Protein AF-A0A9D7D7G1-F1 (afdb_monomer_lite)

Radius of gyration: 21.07 Å; chains: 1; bounding box: 44×68×54 Å

Sequence (208 aa):
MAALKTGAQHQRRHELMQIVSLGALANALGATELQLVEAPEWQLEEVHAFSAMTAETGSDEAVRTLLTNLMRERRTPLGALLPLTARLNTAERVAMLPELMQLDGPVPEATLEIAGDSIGALPLSALAASPASSAIRANVEAAAGTDDNLRRNAVPILEQILPRVGLLLDQAGARALLAQIKSWGLSPAEPVLDMLHFNAALTLETTP

Structure (mmCIF, N/CA/C/O backbone):
data_AF-A0A9D7D7G1-F1
#
_entry.id   AF-A0A9D7D7G1-F1
#
loop_
_atom_site.group_PDB
_atom_site.id
_atom_site.type_symbol
_atom_site.label_atom_id
_atom_site.label_alt_id
_atom_site.label_comp_id
_atom_site.label_asym_id
_atom_site.label_entity_id
_atom_site.label_seq_id
_atom_site.pdbx_PDB_ins_code
_atom_site.Cartn_x
_atom_site.Cartn_y
_atom_site.Cartn_z
_atom_site.occupancy
_atom_site.B_iso_or_equiv
_atom_site.auth_seq_id
_atom_site.auth_comp_id
_atom_site.auth_asym_id
_atom_site.auth_atom_id
_atom_site.pdbx_PDB_model_num
ATOM 1 N N . MET A 1 1 ? -17.216 34.986 14.154 1.00 37.84 1 MET A N 1
ATOM 2 C CA . MET A 1 1 ? -15.754 34.768 14.165 1.00 37.84 1 MET A CA 1
ATOM 3 C C . MET A 1 1 ? -15.509 33.488 14.940 1.00 37.84 1 MET A C 1
ATOM 5 O O . MET A 1 1 ? -15.684 33.493 16.150 1.00 37.84 1 MET A O 1
ATOM 9 N N . ALA A 1 2 ? -15.271 32.373 14.246 1.00 43.66 2 ALA A N 1
ATOM 10 C CA . ALA A 1 2 ? -15.051 31.085 14.897 1.00 43.66 2 ALA A CA 1
ATOM 11 C C . ALA A 1 2 ? -13.703 31.136 15.627 1.00 43.66 2 ALA A C 1
ATOM 13 O O . ALA A 1 2 ? -12.685 31.446 15.010 1.00 43.66 2 ALA A O 1
ATOM 14 N N . ALA A 1 3 ? -13.717 30.915 16.942 1.00 46.75 3 ALA A N 1
ATOM 15 C CA . ALA A 1 3 ? -12.504 30.839 17.738 1.00 46.75 3 ALA A CA 1
ATOM 16 C C . ALA A 1 3 ? -11.620 29.720 17.173 1.00 46.75 3 ALA A C 1
ATOM 18 O O . ALA A 1 3 ? -12.079 28.587 17.022 1.00 46.75 3 ALA A O 1
ATOM 19 N N . LEU A 1 4 ? -10.378 30.059 16.824 1.00 48.44 4 LEU A N 1
ATOM 20 C CA . LEU A 1 4 ? -9.361 29.096 16.420 1.00 48.44 4 LEU A CA 1
ATOM 21 C C . LEU A 1 4 ? -9.251 28.038 17.524 1.00 48.44 4 LEU A C 1
ATOM 23 O O . LEU A 1 4 ? -8.824 28.362 18.633 1.00 48.44 4 LEU A O 1
ATOM 27 N N . LYS A 1 5 ? -9.659 26.794 17.236 1.00 53.62 5 LYS A N 1
ATOM 28 C CA . LYS A 1 5 ? -9.287 25.636 18.058 1.00 53.62 5 LYS A CA 1
ATOM 29 C C . LYS A 1 5 ? -7.765 25.665 18.167 1.00 53.62 5 LYS A C 1
ATOM 31 O O . LYS A 1 5 ? -7.066 25.637 17.158 1.00 53.62 5 LYS A O 1
ATOM 36 N N . THR A 1 6 ? -7.251 25.891 19.369 1.00 67.00 6 THR A N 1
ATOM 37 C CA . THR A 1 6 ? -5.822 26.140 19.568 1.00 67.00 6 THR A CA 1
ATOM 38 C C . THR A 1 6 ? -5.063 24.819 19.477 1.00 67.00 6 THR A C 1
ATOM 40 O O . THR A 1 6 ? -5.578 23.786 19.898 1.00 67.00 6 THR A O 1
ATOM 43 N N . GLY A 1 7 ? -3.819 24.824 18.984 1.00 67.62 7 GLY A N 1
ATOM 44 C CA . GLY A 1 7 ? -2.975 23.615 18.939 1.00 67.62 7 GLY A CA 1
ATOM 45 C C . GLY A 1 7 ? -2.862 22.891 20.293 1.00 67.62 7 GLY A C 1
ATOM 46 O O . GLY A 1 7 ? -2.740 21.673 20.340 1.00 67.62 7 GLY A O 1
ATOM 47 N N . ALA A 1 8 ? -3.027 23.617 21.405 1.00 72.62 8 ALA A N 1
ATOM 48 C CA . ALA A 1 8 ? -3.118 23.045 22.749 1.00 72.62 8 ALA A CA 1
ATOM 49 C C . ALA A 1 8 ? -4.333 22.112 22.948 1.00 72.62 8 ALA A C 1
ATOM 51 O O . ALA A 1 8 ? -4.231 21.115 23.658 1.00 72.62 8 ALA A O 1
ATOM 52 N N . GLN A 1 9 ? -5.479 22.402 22.323 1.00 72.88 9 GLN A N 1
ATOM 53 C CA . GLN A 1 9 ? -6.659 21.531 22.364 1.00 72.88 9 GLN A CA 1
ATOM 54 C C . GLN A 1 9 ? -6.446 20.255 21.539 1.00 72.88 9 GLN A C 1
ATOM 56 O O . GLN A 1 9 ? -6.846 19.181 21.986 1.00 72.88 9 GLN A O 1
ATOM 61 N N . HIS A 1 10 ? -5.781 20.355 20.383 1.00 69.00 10 HIS A N 1
ATOM 62 C CA . HIS A 1 10 ? -5.421 19.196 19.555 1.00 69.00 10 HIS A CA 1
ATOM 63 C C . HIS A 1 10 ? -4.431 18.278 20.278 1.00 69.00 10 HIS A C 1
ATOM 65 O O . HIS A 1 10 ? -4.693 17.084 20.417 1.00 69.00 10 HIS A O 1
ATOM 71 N N . GLN A 1 11 ? -3.370 18.850 20.855 1.00 72.25 11 GLN A N 1
ATOM 72 C CA . GLN A 1 11 ? -2.398 18.112 21.663 1.00 72.25 11 GLN A CA 1
ATOM 73 C C . GLN A 1 11 ? -3.064 17.415 22.854 1.00 72.25 11 GLN A C 1
ATOM 75 O O . GLN A 1 11 ? -2.839 16.230 23.097 1.00 72.25 11 GLN A O 1
ATOM 80 N N . ARG A 1 12 ? -3.957 18.115 23.565 1.00 76.62 12 ARG A N 1
ATOM 81 C CA . ARG A 1 12 ? -4.667 17.522 24.699 1.00 76.62 12 ARG A CA 1
ATOM 82 C C . ARG A 1 12 ? -5.598 16.383 24.281 1.00 76.62 12 ARG A C 1
ATOM 84 O O . ARG A 1 12 ? -5.704 15.400 25.006 1.00 76.62 12 ARG A O 1
ATOM 91 N N . ARG A 1 13 ? -6.276 16.493 23.134 1.00 72.38 13 ARG A N 1
ATOM 92 C CA . ARG A 1 13 ? -7.097 15.398 22.589 1.00 72.38 13 ARG A CA 1
ATOM 93 C C . ARG A 1 13 ? -6.246 14.183 22.231 1.00 72.38 13 ARG A C 1
ATOM 95 O O . ARG A 1 13 ? -6.645 13.074 22.567 1.00 72.38 13 ARG A O 1
ATOM 102 N N . HIS A 1 14 ? -5.088 14.401 21.614 1.00 72.12 14 HIS A N 1
ATOM 103 C CA . HIS A 1 14 ? -4.141 13.339 21.287 1.00 72.12 14 HIS A CA 1
ATOM 104 C C . HIS A 1 14 ? -3.674 12.593 22.547 1.00 72.12 14 HIS A C 1
ATOM 106 O O . HIS A 1 14 ? -3.775 11.373 22.609 1.00 72.12 14 HIS A O 1
ATOM 112 N N . GLU A 1 15 ? -3.260 13.319 23.591 1.00 78.62 15 GLU A N 1
ATOM 113 C CA . GLU A 1 15 ? -2.877 12.733 24.886 1.00 78.62 15 GLU A CA 1
ATOM 114 C C . GLU A 1 15 ? -4.012 11.934 25.534 1.00 78.62 15 GLU A C 1
ATOM 116 O O . GLU A 1 15 ? -3.787 10.860 26.081 1.00 78.62 15 GLU A O 1
ATOM 121 N N . LEU A 1 16 ? -5.247 12.442 25.481 1.00 78.88 16 LEU A N 1
ATOM 122 C CA . LEU A 1 16 ? -6.396 11.742 26.058 1.00 78.88 16 LEU A CA 1
ATOM 123 C C . LEU A 1 16 ? -6.703 10.434 25.315 1.00 78.88 16 LEU A C 1
ATOM 125 O O . LEU A 1 16 ? -7.029 9.444 25.965 1.00 78.88 16 LEU A O 1
ATOM 129 N N . MET A 1 17 ? -6.554 10.403 23.988 1.00 79.50 17 MET A N 1
ATOM 130 C CA . MET A 1 17 ? -6.734 9.184 23.186 1.00 79.50 17 MET A CA 1
ATOM 131 C C . MET A 1 17 ? -5.679 8.107 23.476 1.00 79.50 17 MET A C 1
ATOM 133 O O . MET A 1 17 ? -5.938 6.938 23.230 1.00 79.50 17 MET A O 1
ATOM 137 N N . GLN A 1 18 ? -4.520 8.470 24.035 1.00 78.31 18 GLN A N 1
ATOM 138 C CA . GLN A 1 18 ? -3.505 7.499 24.469 1.00 78.31 18 GLN A CA 1
ATOM 139 C C . GLN A 1 18 ? -3.819 6.855 25.830 1.00 78.31 18 GLN A C 1
ATOM 141 O O . GLN A 1 18 ? -3.163 5.897 26.223 1.00 78.31 18 GLN A O 1
ATOM 146 N N . ILE A 1 19 ? -4.778 7.399 26.587 1.00 84.62 19 ILE A N 1
ATOM 147 C CA . ILE A 1 19 ? -5.064 6.979 27.972 1.00 84.62 19 ILE A CA 1
ATOM 148 C C . ILE A 1 19 ? -6.464 6.356 28.089 1.00 84.62 19 ILE A C 1
ATOM 150 O O . ILE A 1 19 ? -6.725 5.563 28.994 1.00 84.62 19 ILE A O 1
ATOM 154 N N . VAL A 1 20 ? -7.386 6.722 27.197 1.00 87.38 20 VAL A N 1
ATOM 155 C CA . VAL A 1 20 ? -8.782 6.270 27.212 1.00 87.38 20 VAL A CA 1
ATOM 156 C C . VAL A 1 20 ? -8.969 5.121 26.221 1.00 87.38 20 VAL A C 1
ATOM 158 O O . VAL A 1 20 ? -8.510 5.204 25.090 1.00 87.38 20 VAL A O 1
ATOM 161 N N . SER A 1 21 ? -9.678 4.060 26.621 1.00 91.25 21 SER A N 1
ATOM 162 C CA . SER A 1 21 ? -10.077 2.994 25.693 1.00 91.25 21 SER A CA 1
ATOM 163 C C . SER A 1 21 ? -11.271 3.403 24.830 1.00 91.25 21 SER A C 1
ATOM 165 O O . SER A 1 21 ? -12.118 4.188 25.264 1.00 91.25 21 SER A O 1
ATOM 167 N N . LEU A 1 22 ? -11.403 2.810 23.640 1.00 91.00 22 LEU A N 1
ATOM 168 C CA . LEU A 1 22 ? -12.541 3.049 22.749 1.00 91.00 22 LEU A CA 1
ATOM 169 C C . LEU A 1 22 ? -13.878 2.778 23.458 1.00 91.00 22 LEU A C 1
ATOM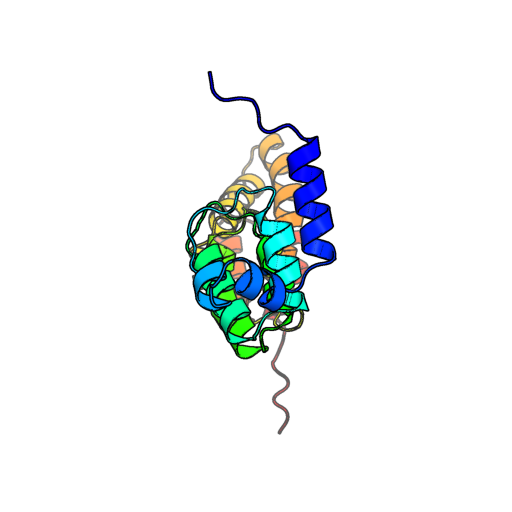 171 O O . LEU A 1 22 ? -14.786 3.605 23.387 1.00 91.00 22 LEU A O 1
ATOM 175 N N . GLY A 1 23 ? -13.979 1.682 24.214 1.00 90.88 23 GLY A N 1
ATOM 176 C CA . GLY A 1 23 ? -15.174 1.360 24.996 1.00 90.88 23 GLY A CA 1
ATOM 177 C C . GLY A 1 23 ? -15.477 2.366 26.115 1.00 90.88 23 GLY A C 1
ATOM 178 O O . GLY A 1 23 ? -16.639 2.720 26.327 1.00 90.88 23 GLY A O 1
ATOM 179 N N . ALA A 1 24 ? -14.458 2.883 26.815 1.00 91.19 24 ALA A N 1
ATOM 180 C CA . ALA A 1 24 ? -14.658 3.921 27.830 1.00 91.19 24 ALA A CA 1
ATOM 181 C C . ALA A 1 24 ? -15.107 5.247 27.199 1.00 91.19 24 ALA A C 1
ATOM 183 O O . ALA A 1 24 ? -15.995 5.911 27.738 1.00 91.19 24 ALA A O 1
ATOM 184 N N . LEU A 1 25 ? -14.541 5.601 26.041 1.00 88.69 25 LEU A N 1
ATOM 185 C CA . LEU A 1 25 ? -14.963 6.760 25.259 1.00 88.69 25 LEU A CA 1
ATOM 186 C C . LEU A 1 25 ? -16.416 6.615 24.785 1.00 88.69 25 LEU A C 1
ATOM 188 O O . LEU A 1 25 ? -17.204 7.543 24.953 1.00 88.69 25 LEU A O 1
ATOM 192 N N . ALA A 1 26 ? -16.787 5.449 24.251 1.00 90.81 26 ALA A N 1
ATOM 193 C CA . ALA A 1 26 ? -18.146 5.146 23.805 1.00 90.81 26 ALA A CA 1
ATOM 194 C C . ALA A 1 26 ? -19.152 5.289 24.951 1.00 90.81 26 ALA A C 1
ATOM 196 O O . ALA A 1 26 ? -20.128 6.029 24.832 1.00 90.81 26 ALA A O 1
ATOM 197 N N . ASN A 1 27 ? -18.855 4.683 26.102 1.00 91.69 27 ASN A N 1
ATOM 198 C CA . ASN A 1 27 ? -19.700 4.772 27.289 1.00 91.69 27 ASN A CA 1
ATOM 199 C C . ASN A 1 27 ? -19.854 6.220 27.787 1.00 91.69 27 ASN A C 1
ATOM 201 O O . ASN A 1 27 ? -20.964 6.665 28.071 1.00 91.69 27 ASN A O 1
ATOM 205 N N . ALA A 1 28 ? -18.761 6.989 27.835 1.00 88.38 28 ALA A N 1
ATOM 206 C CA . ALA A 1 28 ? -18.802 8.397 28.236 1.00 88.38 28 ALA A CA 1
ATOM 207 C C . ALA A 1 28 ? -19.672 9.263 27.306 1.00 88.38 28 ALA A C 1
ATOM 209 O O . ALA A 1 28 ? -20.247 10.256 27.750 1.00 88.38 28 ALA A O 1
ATOM 210 N N . LEU A 1 29 ? -19.785 8.880 26.032 1.00 87.44 29 LEU A N 1
ATOM 211 C CA . LEU A 1 29 ? -20.616 9.543 25.027 1.00 87.44 29 LEU A CA 1
ATOM 212 C C . LEU A 1 29 ? -22.033 8.954 24.920 1.00 87.44 29 LEU A C 1
ATOM 214 O O . LEU A 1 29 ? -22.828 9.437 24.117 1.00 87.44 29 LEU A O 1
ATOM 218 N N . GLY A 1 30 ? -22.369 7.933 25.718 1.00 91.12 30 GLY A N 1
ATOM 219 C CA . GLY A 1 30 ? -23.652 7.231 25.631 1.00 91.12 30 GLY A CA 1
ATOM 220 C C . GLY A 1 30 ? -23.852 6.492 24.302 1.00 91.12 30 GLY A C 1
ATOM 221 O O . GLY A 1 30 ? -24.984 6.362 23.841 1.00 91.12 30 GLY A O 1
ATOM 222 N N . ALA A 1 31 ? -22.759 6.045 23.678 1.00 92.38 31 ALA A N 1
ATOM 223 C CA . ALA A 1 31 ? -22.721 5.388 22.377 1.00 92.38 31 ALA A CA 1
ATOM 224 C C . ALA A 1 31 ? -22.081 3.990 22.466 1.00 92.38 31 ALA A C 1
ATOM 226 O O . ALA A 1 31 ? -21.499 3.601 23.479 1.00 92.38 31 ALA A O 1
ATOM 227 N N . THR A 1 32 ? -22.182 3.230 21.380 1.00 93.38 32 THR A N 1
ATOM 228 C CA . THR A 1 32 ? -21.428 1.987 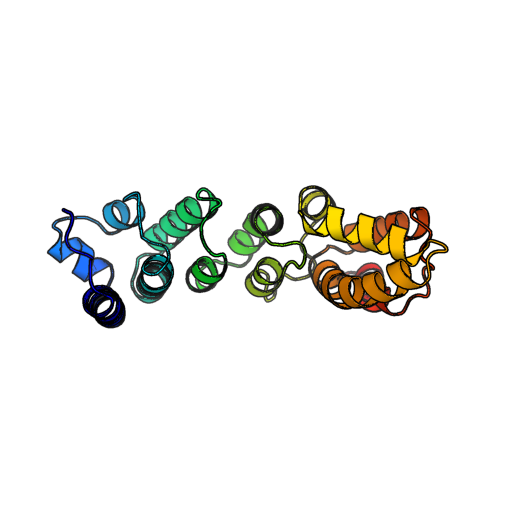21.157 1.00 93.38 32 THR A CA 1
ATOM 229 C C . THR A 1 32 ? -20.115 2.269 20.425 1.00 93.38 32 THR A C 1
ATOM 231 O O . THR A 1 32 ? -19.969 3.308 19.782 1.00 93.38 32 THR A O 1
ATOM 234 N N . GLU A 1 33 ? -19.161 1.333 20.480 1.00 92.19 33 GLU A N 1
ATOM 235 C CA . GLU A 1 33 ? -17.912 1.444 19.710 1.00 92.19 33 GLU A CA 1
ATOM 236 C C . GLU A 1 33 ? -18.183 1.601 18.209 1.00 92.19 33 GLU A C 1
ATOM 238 O O . GLU A 1 33 ? -17.578 2.457 17.569 1.00 92.19 33 GLU A O 1
ATOM 243 N N . LEU A 1 34 ? -19.139 0.831 17.670 1.00 93.25 34 LEU A N 1
ATOM 244 C CA . LEU A 1 34 ? -19.541 0.896 16.263 1.00 93.25 34 LEU A CA 1
ATOM 245 C C . LEU A 1 34 ? -20.056 2.281 15.882 1.00 93.25 34 LEU A C 1
ATOM 247 O O . LEU A 1 34 ? -19.574 2.868 14.922 1.00 93.25 34 LEU A O 1
ATOM 251 N N . GLN A 1 35 ? -20.941 2.857 16.696 1.00 91.19 35 GLN A N 1
ATOM 252 C CA . GLN A 1 35 ? -21.439 4.213 16.457 1.00 91.19 35 GLN A CA 1
ATOM 253 C C . GLN A 1 35 ? -20.323 5.266 16.459 1.00 91.19 35 GLN A C 1
ATOM 255 O O . GLN A 1 35 ? -20.447 6.269 15.762 1.00 91.19 35 GLN A O 1
ATOM 260 N N . LEU A 1 36 ? -19.240 5.060 17.219 1.00 88.69 36 LEU A N 1
ATOM 261 C CA . LEU A 1 36 ? -18.089 5.964 17.191 1.00 88.69 36 LEU A CA 1
ATOM 262 C C . LEU A 1 36 ? -17.244 5.809 15.925 1.00 88.69 36 LEU A C 1
ATOM 264 O O . LEU A 1 36 ? -16.830 6.814 15.356 1.00 88.69 36 LEU A O 1
ATOM 268 N N . VAL A 1 37 ? -16.969 4.582 15.478 1.00 90.69 37 VAL A N 1
ATOM 269 C CA . VAL A 1 37 ? -16.145 4.349 14.274 1.00 90.69 37 VAL A CA 1
ATOM 270 C C . VAL A 1 37 ? -16.910 4.572 12.963 1.00 90.69 37 VAL A C 1
ATOM 272 O O . VAL A 1 37 ? -16.297 4.772 11.916 1.00 90.69 37 VAL A O 1
ATOM 275 N N . GLU A 1 38 ? -18.242 4.552 13.010 1.00 89.38 38 GLU A N 1
ATOM 276 C CA . GLU A 1 38 ? -19.131 4.940 11.909 1.00 89.38 38 GLU A CA 1
ATOM 277 C C . GLU A 1 38 ? -19.376 6.451 11.843 1.00 89.38 38 GLU A C 1
ATOM 279 O O . GLU A 1 38 ? -19.904 6.940 10.842 1.00 89.38 38 GLU A O 1
ATOM 284 N N . ALA A 1 39 ? -19.011 7.199 12.889 1.00 81.94 39 ALA A N 1
ATOM 285 C CA . ALA A 1 39 ? -19.211 8.637 12.914 1.00 81.94 39 ALA A CA 1
ATOM 286 C C . ALA A 1 39 ? -18.337 9.306 11.834 1.00 81.94 39 ALA A C 1
ATOM 288 O O . ALA A 1 39 ? -17.112 9.148 11.850 1.00 81.94 39 ALA A O 1
ATOM 289 N N . PRO A 1 40 ? -18.940 10.060 10.899 1.00 58.06 40 PRO A N 1
ATOM 290 C CA . PRO A 1 40 ? -18.189 10.730 9.854 1.00 58.06 40 PRO A CA 1
ATOM 291 C C . PRO A 1 40 ? -17.502 11.973 10.432 1.00 5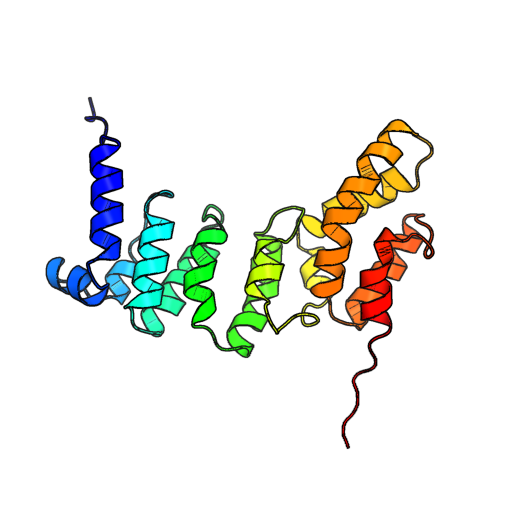8.06 40 PRO A C 1
ATOM 293 O O . PRO A 1 40 ? -18.100 12.704 11.220 1.00 58.06 40 PRO A O 1
ATOM 296 N N . GLU A 1 41 ? -16.279 12.237 9.967 1.00 65.12 41 GLU A N 1
ATOM 297 C CA . GLU A 1 41 ? -15.473 13.450 10.210 1.00 65.12 41 GLU A CA 1
ATOM 298 C C . GLU A 1 41 ? -14.512 13.427 11.415 1.00 65.12 41 GLU A C 1
ATOM 300 O O . GLU A 1 41 ? -14.542 14.288 12.301 1.00 65.12 41 GLU A O 1
ATOM 305 N N . TRP A 1 42 ? -13.541 12.512 11.378 1.00 67.38 42 TRP A N 1
ATOM 306 C CA . TRP A 1 42 ? -12.289 12.689 12.120 1.00 67.38 42 TRP A CA 1
ATOM 307 C C . TRP A 1 42 ? -11.371 13.655 11.368 1.00 67.38 42 TRP A C 1
ATOM 309 O O . TRP A 1 42 ? -11.146 13.521 10.165 1.00 67.38 42 TRP A O 1
ATOM 319 N N . GLN A 1 43 ? -10.813 14.647 12.063 1.00 69.75 43 GLN A N 1
ATOM 320 C CA . GLN A 1 43 ? -9.781 15.491 11.457 1.00 69.75 43 GLN A CA 1
ATOM 321 C C . GLN A 1 43 ? -8.506 14.667 11.222 1.00 69.75 43 GLN A C 1
ATOM 323 O O . GLN A 1 43 ? -8.225 13.733 11.970 1.00 69.75 43 GLN A O 1
ATOM 328 N N . LEU A 1 44 ? -7.700 15.029 10.217 1.00 64.12 44 LEU A N 1
ATOM 329 C CA . LEU A 1 44 ? -6.474 14.294 9.857 1.00 64.12 44 LEU A CA 1
ATOM 330 C C . LEU A 1 44 ? -5.506 14.100 11.038 1.00 64.12 44 LEU A C 1
ATOM 332 O O . LEU A 1 44 ? -4.887 13.052 11.167 1.00 64.12 44 LEU A O 1
ATOM 336 N N . GLU A 1 45 ? -5.384 15.086 11.924 1.00 68.38 45 GLU A N 1
ATOM 337 C CA . GLU A 1 45 ? -4.521 14.986 13.114 1.00 68.38 45 GLU A CA 1
ATOM 338 C C . GLU A 1 45 ? -5.077 14.015 14.170 1.00 68.38 45 GLU A C 1
ATOM 340 O O . GLU A 1 45 ? -4.348 13.474 14.999 1.00 68.38 45 GLU A O 1
ATOM 345 N N . GLU A 1 46 ? -6.384 13.776 14.132 1.00 80.06 46 GLU A N 1
ATOM 346 C CA . GLU A 1 46 ? -7.121 12.971 15.102 1.00 80.06 46 GLU A CA 1
ATOM 347 C C . GLU A 1 46 ? -7.279 11.530 14.615 1.00 80.06 46 GLU A C 1
ATOM 349 O O . GLU A 1 46 ? -7.351 10.622 15.439 1.00 80.06 46 GLU A O 1
ATOM 354 N N . VAL A 1 47 ? -7.257 11.303 13.296 1.00 87.06 47 VAL A N 1
ATOM 355 C CA . VAL A 1 47 ? -7.435 9.973 12.701 1.00 87.06 47 VAL A CA 1
ATOM 356 C C . VAL A 1 47 ? -6.314 9.013 13.094 1.00 87.06 47 VAL A C 1
ATOM 358 O O . VAL A 1 47 ? -6.590 7.865 13.409 1.00 87.06 47 VAL A O 1
ATOM 361 N N . HIS A 1 48 ? -5.061 9.475 13.184 1.00 87.31 48 HIS A N 1
ATOM 362 C CA . HIS A 1 48 ? -3.944 8.621 13.607 1.00 87.31 48 HIS A CA 1
ATOM 363 C C . HIS A 1 48 ? -4.095 8.146 15.056 1.00 87.31 48 HIS A C 1
ATOM 365 O O . HIS A 1 48 ? -3.950 6.958 15.340 1.00 87.31 48 HIS A O 1
ATOM 371 N N . ALA A 1 49 ? -4.402 9.070 15.969 1.00 86.75 49 ALA A N 1
ATOM 372 C CA . ALA A 1 49 ? -4.597 8.751 17.380 1.00 86.75 49 ALA A CA 1
ATOM 373 C C . ALA A 1 49 ? -5.831 7.867 17.588 1.00 86.75 49 ALA A C 1
ATOM 375 O O . ALA A 1 49 ? -5.787 6.907 18.353 1.00 86.75 49 ALA A O 1
ATOM 376 N N . PHE A 1 50 ? -6.911 8.155 16.860 1.00 90.19 50 PHE A N 1
ATOM 377 C CA . PHE A 1 50 ? -8.137 7.373 16.915 1.00 90.19 50 PHE A CA 1
ATOM 378 C C . PHE A 1 50 ? -7.948 5.958 16.350 1.00 90.19 50 PHE A C 1
ATOM 380 O O . PHE A 1 50 ? -8.400 4.994 16.969 1.00 90.19 50 PHE A O 1
ATOM 387 N N . SER A 1 51 ? -7.221 5.806 15.238 1.00 92.31 51 SER A N 1
ATOM 388 C CA . SER A 1 51 ? -6.831 4.500 14.698 1.00 92.31 51 SER A CA 1
ATOM 389 C C . SER A 1 51 ? -5.971 3.708 15.677 1.00 92.31 51 SER A C 1
ATOM 391 O O . SER A 1 51 ? -6.226 2.524 15.873 1.00 92.31 51 SER A O 1
ATOM 393 N N . ALA A 1 52 ? -4.985 4.343 16.319 1.00 91.56 52 ALA A N 1
ATOM 394 C CA . ALA A 1 52 ? -4.136 3.686 17.311 1.00 91.56 52 ALA A CA 1
ATOM 395 C C . ALA A 1 52 ? -4.947 3.205 18.527 1.00 91.56 52 ALA A C 1
ATOM 397 O O . ALA A 1 52 ? -4.882 2.032 18.883 1.00 91.56 52 ALA A O 1
ATOM 398 N N . MET A 1 53 ? -5.790 4.071 19.097 1.00 92.81 53 MET A N 1
ATOM 399 C CA . MET A 1 53 ? -6.681 3.727 20.212 1.00 92.81 53 MET A CA 1
ATOM 400 C C . MET A 1 53 ? -7.652 2.594 19.843 1.00 92.81 53 MET A C 1
ATOM 402 O O . MET A 1 53 ? -7.866 1.671 20.634 1.00 92.81 53 MET A O 1
ATOM 406 N N . THR A 1 54 ? -8.234 2.647 18.640 1.00 94.06 54 THR A N 1
ATOM 407 C CA . THR A 1 54 ? -9.152 1.614 18.132 1.00 94.06 54 THR A CA 1
ATOM 408 C C . THR A 1 54 ? -8.431 0.285 17.940 1.00 94.06 54 THR A C 1
ATOM 410 O O . THR A 1 54 ? -8.949 -0.749 18.354 1.00 94.06 54 THR A O 1
ATOM 413 N N . ALA A 1 55 ? -7.223 0.304 17.372 1.00 94.94 55 ALA A N 1
ATOM 414 C CA . ALA A 1 55 ? -6.395 -0.886 17.233 1.00 94.94 55 ALA A CA 1
ATOM 415 C C . ALA A 1 55 ? -6.073 -1.508 18.597 1.00 94.94 55 ALA A C 1
ATOM 417 O O . ALA A 1 55 ? -6.239 -2.711 18.773 1.00 94.94 55 ALA A O 1
ATOM 418 N N . GLU A 1 56 ? -5.661 -0.701 19.572 1.00 94.31 56 GLU A N 1
ATOM 419 C CA . GLU A 1 56 ? -5.206 -1.193 20.873 1.00 94.31 56 GLU A CA 1
ATOM 420 C C . GLU A 1 56 ? -6.351 -1.703 21.757 1.00 94.31 56 GLU A C 1
ATOM 422 O O . GLU A 1 56 ? -6.208 -2.720 22.434 1.00 94.31 56 GLU A O 1
ATOM 427 N N . THR A 1 57 ? -7.495 -1.016 21.752 1.00 94.31 57 THR A N 1
ATOM 428 C CA . THR A 1 57 ? -8.533 -1.226 22.777 1.00 94.31 57 THR A CA 1
ATOM 429 C C . THR A 1 57 ? -9.911 -1.586 22.239 1.00 94.31 57 THR A C 1
ATOM 431 O O . THR A 1 57 ? -10.760 -2.021 23.015 1.00 94.31 57 THR A O 1
ATOM 434 N N . GLY A 1 58 ? -10.153 -1.402 20.940 1.00 93.44 58 GLY A N 1
ATOM 435 C CA . GLY A 1 58 ? -11.444 -1.684 20.326 1.00 93.44 58 GLY A CA 1
ATOM 436 C C . GLY A 1 58 ? -11.685 -3.174 20.093 1.00 93.44 58 GLY A C 1
ATOM 437 O O . GLY A 1 58 ? -10.760 -3.995 20.041 1.00 93.44 58 GLY A O 1
ATOM 438 N N . SER A 1 59 ? -12.954 -3.522 19.906 1.00 95.31 59 SER A N 1
ATOM 439 C CA . SER A 1 59 ? -13.356 -4.826 19.377 1.00 95.31 59 SER A CA 1
ATOM 440 C C . SER A 1 59 ? -12.845 -5.055 17.945 1.00 95.31 59 SER A C 1
ATOM 442 O O . SER A 1 59 ? -12.633 -4.112 17.181 1.00 95.31 59 SER A O 1
ATOM 444 N N . ASP A 1 60 ? -12.686 -6.322 17.540 1.00 95.50 60 ASP A N 1
ATOM 445 C CA . ASP A 1 60 ? -12.259 -6.644 16.167 1.00 95.50 60 ASP A CA 1
ATOM 446 C C . ASP A 1 60 ? -13.256 -6.131 15.109 1.00 95.50 60 ASP A C 1
ATOM 448 O O . ASP A 1 60 ? -12.880 -5.824 13.977 1.00 95.50 60 ASP A O 1
ATOM 452 N N . GLU A 1 61 ? -14.541 -6.048 15.461 1.00 95.25 61 GLU A N 1
ATOM 453 C CA . GLU A 1 61 ? -15.584 -5.496 14.594 1.00 95.25 61 GLU A CA 1
ATOM 454 C C . GLU A 1 61 ? -15.402 -3.984 14.396 1.00 95.25 61 GLU A C 1
ATOM 456 O O . GLU A 1 61 ? -15.452 -3.503 13.261 1.00 95.25 61 GLU A O 1
ATOM 461 N N . ALA A 1 62 ? -15.099 -3.243 15.468 1.00 94.94 62 ALA A N 1
ATOM 462 C CA . ALA A 1 62 ? -14.797 -1.817 15.391 1.00 94.94 62 ALA A CA 1
ATOM 463 C C . ALA A 1 62 ? -13.537 -1.543 14.555 1.00 94.94 62 ALA A C 1
ATOM 465 O O . ALA A 1 62 ? -13.542 -0.633 13.726 1.00 94.94 62 ALA A O 1
ATOM 466 N N . VAL A 1 63 ? -12.490 -2.367 14.698 1.00 95.50 63 VAL A N 1
ATOM 467 C CA . VAL A 1 63 ? -11.258 -2.265 13.894 1.00 95.50 63 VAL A CA 1
ATOM 468 C C . VAL A 1 63 ? -11.551 -2.430 12.402 1.00 95.50 63 VAL A C 1
ATOM 470 O O . VAL A 1 63 ? -11.158 -1.579 11.602 1.00 95.50 63 VAL A O 1
ATOM 473 N N . ARG A 1 64 ? -12.271 -3.491 12.012 1.00 95.12 64 ARG A N 1
ATOM 474 C CA . ARG A 1 64 ? -12.625 -3.738 10.601 1.00 95.12 64 ARG A CA 1
ATOM 475 C C . ARG A 1 64 ? -13.530 -2.650 10.032 1.00 95.12 64 ARG A C 1
ATOM 477 O O . ARG A 1 64 ? -13.356 -2.250 8.879 1.00 95.12 64 ARG A O 1
ATOM 484 N N . THR A 1 65 ? -14.476 -2.168 10.834 1.00 93.88 65 THR A N 1
ATOM 485 C CA . THR A 1 65 ? -15.412 -1.109 10.433 1.00 93.88 65 THR A CA 1
ATOM 486 C C . THR A 1 65 ? -14.675 0.205 10.206 1.00 93.88 65 THR A C 1
ATOM 488 O O . THR A 1 65 ? -14.809 0.794 9.133 1.00 93.88 65 THR A O 1
ATOM 491 N N . LEU A 1 66 ? -13.823 0.617 11.153 1.00 93.44 66 LEU A N 1
ATOM 492 C CA . LEU A 1 66 ? -13.006 1.818 11.006 1.00 93.44 66 LEU A CA 1
ATOM 493 C C . LEU A 1 66 ? -12.103 1.716 9.777 1.00 93.44 66 LEU A C 1
ATOM 495 O O . LEU A 1 66 ? -12.096 2.618 8.947 1.00 93.44 66 LEU A O 1
ATOM 499 N N . LEU A 1 67 ? -11.395 0.597 9.617 1.00 93.75 67 LEU A N 1
ATOM 500 C CA . LEU A 1 67 ? -10.511 0.376 8.476 1.00 93.75 67 LEU A CA 1
ATOM 501 C C . LEU A 1 67 ? -11.251 0.503 7.138 1.00 93.75 67 LEU A C 1
ATOM 503 O O . LEU A 1 67 ? -10.781 1.185 6.229 1.00 93.75 67 LEU A O 1
ATOM 507 N N . THR A 1 68 ? -12.426 -0.118 7.032 1.00 92.19 68 THR A N 1
ATOM 508 C CA . THR A 1 68 ? -13.264 -0.056 5.829 1.00 92.19 68 THR A CA 1
ATOM 509 C C . THR A 1 68 ? -13.712 1.376 5.531 1.00 92.19 68 THR A C 1
ATOM 511 O O . THR A 1 68 ? -13.689 1.805 4.377 1.00 92.19 68 THR A O 1
ATOM 514 N N . ASN A 1 69 ? -14.101 2.137 6.556 1.00 90.31 69 ASN A N 1
ATOM 515 C CA . ASN A 1 69 ? -14.505 3.534 6.400 1.00 90.31 69 ASN A CA 1
ATOM 516 C C . ASN A 1 69 ? -13.327 4.406 5.947 1.00 90.31 69 ASN A C 1
ATOM 518 O O . ASN A 1 69 ? -13.449 5.147 4.971 1.00 90.31 69 ASN A O 1
ATOM 522 N N . LEU A 1 70 ? -12.163 4.240 6.576 1.00 90.38 70 LEU A N 1
ATOM 523 C CA . LEU A 1 70 ? -10.951 4.982 6.239 1.00 90.38 70 LEU A CA 1
ATOM 524 C C . LEU A 1 70 ? -10.447 4.692 4.817 1.00 90.38 70 LEU A C 1
ATOM 526 O O . LEU A 1 70 ? -10.006 5.613 4.134 1.00 90.38 70 LEU A O 1
ATOM 530 N N . MET A 1 71 ? -10.558 3.447 4.345 1.00 89.44 71 MET A N 1
ATOM 531 C CA . MET A 1 71 ? -10.226 3.056 2.966 1.00 89.44 71 MET A CA 1
ATOM 532 C C . MET A 1 71 ? -11.149 3.718 1.928 1.00 89.44 71 MET A C 1
ATOM 534 O O . MET A 1 71 ? -10.698 4.137 0.861 1.00 89.44 71 MET A O 1
ATOM 538 N N . ARG A 1 72 ? -12.446 3.859 2.240 1.00 88.12 72 ARG A N 1
ATOM 539 C CA . ARG A 1 72 ? -13.411 4.560 1.370 1.00 88.12 72 ARG A CA 1
ATOM 540 C C . ARG A 1 72 ? -13.120 6.057 1.299 1.00 88.12 72 ARG A C 1
ATOM 542 O O . ARG A 1 72 ? -13.297 6.684 0.250 1.00 88.12 72 ARG A O 1
ATOM 549 N N . GLU A 1 73 ? -12.663 6.633 2.404 1.00 84.06 73 GLU A N 1
ATOM 550 C CA . GLU A 1 73 ? -12.220 8.017 2.475 1.00 84.06 73 GLU A CA 1
ATOM 551 C C . GLU A 1 73 ? -10.840 8.169 1.822 1.00 84.06 73 GLU A C 1
ATOM 553 O O . GLU A 1 73 ? -9.808 8.174 2.482 1.00 84.06 73 GLU A O 1
ATOM 558 N N . ARG A 1 74 ? -10.809 8.381 0.500 1.00 72.62 74 ARG A N 1
ATOM 559 C CA . ARG A 1 74 ? -9.576 8.549 -0.310 1.00 72.62 74 ARG A CA 1
ATOM 560 C C . ARG A 1 74 ? -8.617 9.673 0.132 1.00 72.62 74 ARG A C 1
ATOM 562 O O . ARG A 1 74 ? -7.605 9.903 -0.520 1.00 72.62 74 ARG A O 1
ATOM 569 N N . ARG A 1 75 ? -8.961 10.435 1.172 1.00 77.06 75 ARG A N 1
ATOM 570 C CA . ARG A 1 75 ? -8.133 11.494 1.770 1.00 77.06 75 ARG A CA 1
ATOM 571 C C . ARG A 1 75 ? -7.439 11.045 3.056 1.00 77.06 75 ARG A C 1
ATOM 573 O O . ARG A 1 75 ? -6.643 11.814 3.591 1.00 77.06 75 ARG A O 1
ATOM 580 N N . THR A 1 76 ? -7.742 9.847 3.551 1.00 81.69 76 THR A N 1
ATOM 581 C CA . THR A 1 76 ? -7.126 9.306 4.757 1.00 81.69 76 THR A CA 1
ATOM 582 C C . THR A 1 76 ? -5.633 9.062 4.521 1.00 81.69 76 THR A C 1
ATOM 584 O O . THR A 1 76 ? -5.273 8.395 3.549 1.00 81.69 76 THR A O 1
ATOM 587 N N . PRO A 1 77 ? -4.744 9.556 5.400 1.00 86.00 77 PRO A N 1
ATOM 588 C CA . PRO A 1 77 ? -3.332 9.213 5.357 1.00 86.00 77 PRO A CA 1
ATOM 589 C C . PRO A 1 77 ? -3.166 7.708 5.563 1.00 86.00 77 PRO A C 1
ATOM 591 O O . PRO A 1 77 ? -3.608 7.174 6.579 1.00 86.00 77 PRO A O 1
ATOM 594 N N . LEU A 1 78 ? -2.499 7.018 4.636 1.00 89.12 78 LEU A N 1
ATOM 595 C CA . LEU A 1 78 ? -2.362 5.556 4.705 1.00 89.12 78 LEU A CA 1
ATOM 596 C C . LEU A 1 78 ? -1.644 5.075 5.973 1.00 89.12 78 LEU A C 1
ATOM 598 O O . LEU A 1 78 ? -1.94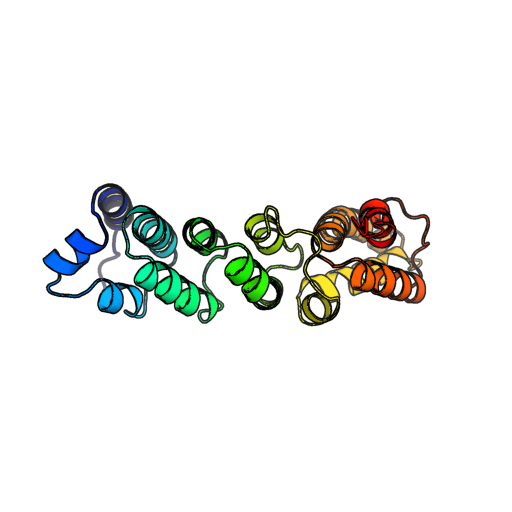5 3.997 6.479 1.00 89.12 78 LEU A O 1
ATOM 602 N N . GLY A 1 79 ? -0.779 5.907 6.562 1.00 87.06 79 GLY A N 1
ATOM 603 C CA . GLY A 1 79 ? -0.158 5.614 7.855 1.00 87.06 79 GLY A CA 1
ATOM 604 C C . GLY A 1 79 ? -1.159 5.467 9.012 1.00 87.06 79 GLY A C 1
ATOM 605 O O . GLY A 1 79 ? -0.842 4.837 10.015 1.00 87.06 79 GLY A O 1
ATOM 606 N N . ALA A 1 80 ? -2.379 6.004 8.895 1.00 89.38 80 ALA A N 1
ATOM 607 C CA . ALA A 1 80 ? -3.441 5.801 9.881 1.00 89.38 80 ALA A CA 1
ATOM 608 C C . ALA A 1 80 ? -4.097 4.414 9.774 1.00 89.38 80 ALA A C 1
ATOM 610 O O . ALA A 1 80 ? -4.818 4.014 10.686 1.00 89.38 80 ALA A O 1
ATOM 611 N N . LEU A 1 81 ? -3.854 3.675 8.687 1.00 92.50 81 LEU A N 1
ATOM 612 C CA . LEU A 1 81 ? -4.357 2.312 8.509 1.00 92.50 81 LEU A CA 1
ATOM 613 C C . LEU A 1 81 ? -3.452 1.284 9.201 1.00 92.50 81 LEU A C 1
ATOM 615 O O . LEU A 1 81 ? -3.956 0.268 9.673 1.00 92.50 81 LEU A O 1
ATOM 619 N N . LEU A 1 82 ? -2.144 1.557 9.310 1.00 91.69 82 LEU A N 1
ATOM 620 C CA . LEU A 1 82 ? -1.135 0.622 9.834 1.00 91.69 82 LEU A CA 1
ATOM 621 C C . LEU A 1 82 ? -1.490 -0.006 11.195 1.00 91.69 82 LEU A C 1
ATOM 623 O O . LEU A 1 82 ? -1.407 -1.229 11.317 1.00 91.69 82 LEU A O 1
ATOM 627 N N . PRO A 1 83 ? -1.937 0.752 12.220 1.00 93.00 83 PRO A N 1
ATOM 628 C CA . PRO A 1 83 ? -2.296 0.143 13.501 1.00 93.00 83 PRO A CA 1
ATOM 629 C C . PRO A 1 83 ? -3.476 -0.830 13.373 1.00 93.00 83 PRO A C 1
ATOM 631 O O . PRO A 1 83 ? -3.525 -1.849 14.056 1.00 93.00 83 PRO A O 1
ATOM 634 N N . LEU A 1 84 ? -4.423 -0.532 12.478 1.00 94.44 84 LEU A N 1
ATOM 635 C CA . LEU A 1 84 ? -5.626 -1.337 12.268 1.00 94.44 84 LEU A CA 1
ATOM 636 C C . LEU A 1 84 ? -5.303 -2.626 11.505 1.00 94.44 84 LEU A C 1
ATOM 638 O O . LEU A 1 84 ? -5.832 -3.688 11.836 1.00 94.44 84 LEU A O 1
ATOM 642 N N . THR A 1 85 ? -4.408 -2.561 10.514 1.00 94.00 85 THR A N 1
ATOM 643 C CA . THR A 1 85 ? -4.028 -3.734 9.710 1.00 94.00 85 THR A CA 1
ATOM 644 C C . THR A 1 85 ? -3.227 -4.768 10.501 1.00 94.00 85 THR A C 1
ATOM 646 O O . THR A 1 85 ? -3.281 -5.956 10.177 1.00 94.00 85 THR A O 1
ATOM 649 N N . ALA A 1 86 ? -2.556 -4.360 11.584 1.00 91.69 86 ALA A N 1
ATOM 650 C CA . ALA A 1 86 ? -1.842 -5.263 12.488 1.00 91.69 86 ALA A CA 1
ATOM 651 C C . ALA A 1 86 ? -2.754 -6.311 13.154 1.00 91.69 86 ALA A C 1
ATOM 653 O O . ALA A 1 86 ? -2.279 -7.378 13.541 1.00 91.69 86 ALA A O 1
ATOM 654 N N . ARG A 1 87 ? -4.061 -6.035 13.263 1.00 93.44 87 ARG A N 1
ATOM 655 C CA . ARG A 1 87 ? -5.055 -6.959 13.837 1.00 93.44 87 ARG A CA 1
ATOM 656 C C . ARG A 1 87 ? -5.767 -7.836 12.814 1.00 93.44 87 ARG A C 1
ATOM 658 O O . ARG A 1 87 ? -6.549 -8.700 13.202 1.00 93.44 87 ARG A O 1
ATOM 665 N N . LEU A 1 88 ? -5.505 -7.633 11.527 1.00 92.19 88 LEU A N 1
ATOM 666 C CA . LEU A 1 88 ? -6.060 -8.478 10.479 1.00 92.19 88 LEU A CA 1
ATOM 667 C C . LEU A 1 88 ? -5.303 -9.795 10.387 1.00 92.19 88 LEU A C 1
ATOM 669 O O . LEU A 1 88 ? -4.074 -9.837 10.501 1.00 92.19 88 LEU A O 1
ATOM 673 N N . ASN A 1 89 ? -6.036 -10.861 10.079 1.00 91.69 89 ASN A N 1
ATOM 674 C CA . ASN A 1 89 ? -5.400 -12.097 9.656 1.00 91.69 89 ASN A CA 1
ATOM 675 C C . ASN A 1 89 ? -4.797 -11.949 8.244 1.00 91.69 89 ASN A C 1
ATOM 677 O O . ASN A 1 89 ? -5.095 -11.011 7.500 1.00 91.69 89 ASN A O 1
ATOM 681 N N . THR A 1 90 ? -3.945 -12.899 7.859 1.00 90.94 90 THR A N 1
ATOM 682 C CA . THR A 1 90 ? -3.254 -12.898 6.561 1.00 90.94 90 THR A CA 1
ATOM 683 C C . THR A 1 90 ? -4.219 -12.809 5.377 1.00 90.94 90 THR A C 1
ATOM 685 O O . THR A 1 90 ? -3.960 -12.066 4.436 1.00 90.94 90 THR A O 1
ATOM 688 N N . ALA A 1 91 ? -5.350 -13.519 5.416 1.00 92.12 91 ALA A N 1
ATOM 689 C CA . ALA A 1 91 ? -6.306 -13.528 4.308 1.00 92.12 91 ALA A CA 1
ATOM 690 C C . ALA A 1 91 ? -7.000 -12.167 4.132 1.00 92.12 91 ALA A C 1
ATOM 692 O O . ALA A 1 91 ? -7.120 -11.677 3.011 1.00 92.12 91 ALA A O 1
ATOM 693 N N . GLU A 1 92 ? -7.407 -11.533 5.234 1.00 93.19 92 GLU A N 1
ATOM 694 C CA . GLU A 1 92 ? -7.989 -10.184 5.237 1.00 93.19 92 GLU A CA 1
ATOM 695 C C . GLU A 1 92 ? -6.999 -9.148 4.698 1.00 93.19 92 GLU A C 1
ATOM 697 O O . GLU A 1 92 ? -7.345 -8.326 3.848 1.00 93.19 92 GLU A O 1
ATOM 702 N N . ARG A 1 93 ? -5.745 -9.230 5.148 1.00 92.75 93 ARG A N 1
ATOM 703 C CA . ARG A 1 93 ? -4.658 -8.361 4.698 1.00 92.75 93 ARG A CA 1
ATOM 704 C C . ARG A 1 93 ? -4.384 -8.520 3.205 1.00 92.75 93 ARG A C 1
ATOM 706 O O . ARG A 1 93 ? -4.325 -7.525 2.498 1.00 92.75 93 ARG A O 1
ATOM 713 N N . VAL A 1 94 ? -4.266 -9.748 2.704 1.00 92.50 94 VAL A N 1
ATOM 714 C CA . VAL A 1 94 ? -4.059 -10.009 1.268 1.00 92.50 94 VAL A CA 1
ATOM 715 C C . VAL A 1 94 ? -5.220 -9.460 0.438 1.00 92.50 94 VAL A C 1
ATOM 717 O O . VAL A 1 94 ? -4.992 -8.823 -0.589 1.00 92.50 94 VAL A O 1
ATOM 720 N N . ALA A 1 95 ? -6.461 -9.656 0.894 1.00 93.50 95 ALA A N 1
ATOM 721 C CA . ALA A 1 95 ? -7.652 -9.215 0.173 1.00 93.50 95 ALA A CA 1
ATOM 722 C C . ALA A 1 95 ? -7.725 -7.689 -0.008 1.00 93.50 95 ALA A C 1
ATOM 724 O O . ALA A 1 95 ? -8.277 -7.227 -1.006 1.00 93.50 95 ALA A O 1
ATOM 725 N N . MET A 1 96 ? -7.159 -6.908 0.918 1.00 93.12 96 MET A N 1
ATOM 726 C CA . MET A 1 96 ? -7.180 -5.443 0.840 1.00 93.12 96 MET A CA 1
ATOM 727 C C . MET A 1 96 ? -6.026 -4.831 0.032 1.00 93.12 96 MET A C 1
ATOM 729 O O . MET A 1 96 ? -6.141 -3.686 -0.410 1.00 93.12 96 MET A O 1
ATOM 733 N N . LEU A 1 97 ? -4.927 -5.565 -0.190 1.00 94.38 97 LEU A N 1
ATOM 734 C CA . LEU A 1 97 ? -3.744 -5.033 -0.879 1.00 94.38 97 LEU A CA 1
ATOM 735 C C . LEU A 1 97 ? -4.045 -4.426 -2.266 1.00 94.38 97 LEU A C 1
ATOM 737 O O . LEU A 1 97 ? -3.480 -3.373 -2.561 1.00 94.38 97 LEU A O 1
ATOM 741 N N . PRO A 1 98 ? -4.924 -4.996 -3.123 1.00 95.00 98 PRO A N 1
ATOM 742 C CA . PRO A 1 98 ? -5.214 -4.403 -4.430 1.00 95.00 98 PRO A CA 1
ATOM 743 C C . PRO A 1 98 ? -5.870 -3.021 -4.357 1.00 95.00 98 PRO A C 1
ATOM 745 O O . PRO A 1 98 ? -5.637 -2.181 -5.224 1.00 95.00 98 PRO A O 1
ATOM 748 N N . GLU A 1 99 ? -6.720 -2.784 -3.358 1.00 93.81 99 GLU A N 1
ATOM 749 C CA . GLU A 1 99 ? -7.359 -1.482 -3.157 1.00 93.81 99 GLU A CA 1
ATOM 750 C C . GLU A 1 99 ? -6.375 -0.497 -2.524 1.00 93.81 99 GLU A C 1
ATOM 752 O O . GLU A 1 99 ? -6.251 0.632 -2.994 1.00 93.81 99 GLU A O 1
ATOM 757 N N . LEU A 1 100 ? -5.591 -0.953 -1.543 1.00 93.50 100 LEU A N 1
ATOM 758 C CA . LEU A 1 100 ? -4.536 -0.153 -0.930 1.00 93.50 100 LEU A CA 1
ATOM 759 C C . LEU A 1 100 ? -3.515 0.333 -1.966 1.00 93.50 100 LEU A C 1
ATOM 761 O O . LEU A 1 100 ? -3.190 1.515 -1.988 1.00 93.50 100 LEU A O 1
ATOM 765 N N . MET A 1 101 ? -3.098 -0.537 -2.890 1.00 94.75 101 MET A N 1
ATOM 766 C CA . MET A 1 101 ? -2.166 -0.184 -3.962 1.00 94.75 101 MET A CA 1
ATOM 767 C C . MET A 1 101 ? -2.703 0.930 -4.870 1.00 94.75 101 MET A C 1
ATOM 769 O O . MET A 1 101 ? -1.925 1.715 -5.401 1.00 94.75 101 MET A O 1
ATOM 773 N N . GLN A 1 102 ? -4.023 1.023 -5.055 1.00 93.94 102 GLN A N 1
ATOM 774 C CA . GLN A 1 102 ? -4.649 2.097 -5.836 1.00 93.94 102 GLN A CA 1
ATOM 775 C C . GLN A 1 102 ? -4.712 3.428 -5.079 1.00 93.94 102 GLN A C 1
ATOM 777 O O . GLN A 1 102 ? -4.776 4.482 -5.713 1.00 93.94 102 GLN A O 1
ATOM 782 N N . LEU A 1 103 ? -4.755 3.379 -3.745 1.00 92.38 103 LEU A N 1
ATOM 783 C CA . LEU A 1 103 ? -4.751 4.557 -2.876 1.00 92.38 103 LEU A CA 1
ATOM 784 C C . LEU A 1 103 ? -3.333 5.070 -2.604 1.00 92.38 103 LEU A C 1
ATOM 786 O O . LEU A 1 103 ? -3.159 6.250 -2.306 1.00 92.38 103 LEU A O 1
ATOM 790 N N . ASP A 1 104 ? -2.342 4.187 -2.692 1.00 93.56 104 ASP A N 1
ATOM 791 C CA . ASP A 1 104 ? -0.940 4.501 -2.458 1.00 93.56 104 ASP A CA 1
ATOM 792 C C . ASP A 1 104 ? -0.347 5.409 -3.539 1.00 93.56 104 ASP A C 1
ATOM 794 O O . ASP A 1 104 ? -0.881 5.580 -4.638 1.00 93.56 104 ASP A O 1
ATOM 798 N N . GLY A 1 105 ? 0.781 6.023 -3.205 1.00 93.44 105 GLY A N 1
ATOM 799 C CA . GLY A 1 105 ? 1.500 6.899 -4.111 1.00 93.44 105 GLY A CA 1
ATOM 800 C C . GLY A 1 105 ? 2.187 6.152 -5.264 1.00 93.44 105 GLY A C 1
ATOM 801 O O . GLY A 1 105 ? 2.141 4.927 -5.378 1.00 93.44 105 GLY A O 1
ATOM 802 N N . PRO A 1 106 ? 2.906 6.894 -6.126 1.00 94.75 106 PRO A N 1
ATOM 803 C CA . PRO A 1 106 ? 3.774 6.321 -7.158 1.00 94.75 106 PRO A CA 1
ATOM 804 C C . PRO A 1 106 ? 4.794 5.306 -6.622 1.00 94.75 106 PRO A C 1
ATOM 806 O O . PRO A 1 106 ? 5.189 4.386 -7.335 1.00 94.75 106 PRO A O 1
ATOM 809 N N . VAL A 1 107 ? 5.221 5.493 -5.371 1.00 95.44 107 VAL A N 1
ATOM 810 C CA . VAL A 1 107 ? 6.073 4.573 -4.622 1.00 95.44 107 VAL A CA 1
ATOM 811 C C . VAL A 1 107 ? 5.171 3.868 -3.599 1.00 95.44 107 VAL A C 1
ATOM 813 O O . VAL A 1 107 ? 4.705 4.538 -2.680 1.00 95.44 107 VAL A O 1
ATOM 816 N N . PRO A 1 108 ? 4.893 2.558 -3.746 1.00 94.81 108 PRO A N 1
ATOM 817 C CA . PRO A 1 108 ? 3.878 1.869 -2.948 1.00 94.81 108 PRO A CA 1
ATOM 818 C C . PRO A 1 108 ? 4.414 1.443 -1.568 1.00 94.81 108 PRO A C 1
ATOM 820 O O . PRO A 1 108 ? 4.604 0.255 -1.298 1.00 94.81 108 PRO A O 1
ATOM 823 N N . GLU A 1 109 ? 4.749 2.414 -0.717 1.00 93.94 109 GLU A N 1
ATOM 824 C CA . GLU A 1 109 ? 5.372 2.170 0.591 1.00 93.94 109 GLU A CA 1
ATOM 825 C C . GLU A 1 109 ? 4.390 1.599 1.609 1.00 93.94 109 GLU A C 1
ATOM 827 O O . GLU A 1 109 ? 4.687 0.580 2.230 1.00 93.94 109 GLU A O 1
ATOM 832 N N . ALA A 1 110 ? 3.205 2.201 1.732 1.00 93.31 110 ALA A N 1
ATOM 833 C CA . ALA A 1 110 ? 2.194 1.742 2.678 1.00 93.31 110 ALA A CA 1
ATOM 834 C C . ALA A 1 110 ? 1.660 0.361 2.285 1.00 93.31 110 ALA A C 1
ATOM 836 O O . ALA A 1 110 ? 1.418 -0.485 3.143 1.00 93.31 110 ALA A O 1
ATOM 837 N N . THR A 1 111 ? 1.526 0.106 0.981 1.00 95.44 111 THR A N 1
ATOM 838 C CA . THR A 1 111 ? 1.137 -1.206 0.453 1.00 95.44 111 THR A CA 1
ATOM 839 C C . THR A 1 111 ? 2.151 -2.278 0.833 1.00 95.44 111 THR A C 1
ATOM 841 O O . THR A 1 111 ? 1.759 -3.355 1.279 1.00 95.44 111 THR A O 1
ATOM 844 N N . LEU A 1 112 ? 3.449 -1.989 0.688 1.00 95.12 112 LEU A N 1
ATOM 845 C CA . LEU A 1 112 ? 4.516 -2.916 1.063 1.00 95.12 112 LEU A CA 1
ATOM 846 C C . LEU A 1 112 ? 4.574 -3.144 2.577 1.00 95.12 112 LEU A C 1
ATOM 848 O O . LEU A 1 112 ? 4.681 -4.288 3.015 1.00 95.12 112 LEU A O 1
ATOM 852 N N . GLU A 1 113 ? 4.471 -2.079 3.369 1.00 94.31 113 GLU A N 1
ATOM 853 C CA . GLU A 1 113 ? 4.486 -2.164 4.830 1.00 94.31 113 GLU A CA 1
ATOM 854 C C . GLU A 1 113 ? 3.302 -2.988 5.357 1.00 94.31 113 GLU A C 1
ATOM 856 O O . GLU A 1 113 ? 3.482 -3.882 6.183 1.00 94.31 113 GLU A O 1
ATOM 861 N N . ILE A 1 114 ? 2.100 -2.757 4.818 1.00 93.50 114 ILE A N 1
ATOM 862 C CA . ILE A 1 114 ? 0.897 -3.505 5.196 1.00 93.50 114 ILE A CA 1
ATOM 863 C C . ILE A 1 114 ? 0.969 -4.955 4.724 1.00 93.50 114 ILE A C 1
ATOM 865 O O . ILE A 1 114 ? 0.493 -5.825 5.449 1.00 93.50 114 ILE A O 1
ATOM 869 N N . ALA A 1 115 ? 1.563 -5.246 3.561 1.00 93.06 115 ALA A N 1
ATOM 870 C CA . ALA A 1 115 ? 1.714 -6.620 3.083 1.00 93.06 115 ALA A CA 1
ATOM 871 C C . ALA A 1 115 ? 2.472 -7.495 4.096 1.00 93.06 115 ALA A C 1
ATOM 873 O O . ALA A 1 115 ? 2.037 -8.616 4.371 1.00 93.06 115 ALA A O 1
ATOM 874 N N . GLY A 1 116 ? 3.540 -6.978 4.716 1.00 88.94 116 GLY A N 1
ATOM 875 C CA . GLY A 1 116 ? 4.341 -7.712 5.701 1.00 88.94 116 GLY A CA 1
ATOM 876 C C . GLY A 1 116 ? 4.792 -9.070 5.154 1.00 88.94 116 GLY A C 1
ATOM 877 O O . GLY A 1 116 ? 5.406 -9.140 4.097 1.00 88.94 116 GLY A O 1
ATOM 878 N N . ASP A 1 117 ? 4.411 -10.162 5.817 1.00 88.44 117 ASP A N 1
ATOM 879 C CA . ASP A 1 117 ? 4.760 -11.528 5.388 1.00 88.44 117 ASP A CA 1
ATOM 880 C C . ASP A 1 117 ? 3.990 -12.013 4.144 1.00 88.44 117 ASP A C 1
ATOM 882 O O . ASP A 1 117 ? 4.232 -13.107 3.644 1.00 88.44 117 ASP A O 1
ATOM 886 N N . SER A 1 118 ? 3.047 -11.215 3.636 1.00 89.75 118 SER A N 1
ATOM 887 C CA . SER A 1 118 ? 2.237 -11.522 2.447 1.00 89.75 118 SER A CA 1
ATOM 888 C C . SER A 1 118 ? 2.805 -10.920 1.156 1.00 89.75 118 SER A C 1
ATOM 890 O O . SER A 1 118 ? 2.053 -10.634 0.222 1.00 89.75 118 SER A O 1
ATOM 892 N N . ILE A 1 119 ? 4.120 -10.689 1.097 1.00 90.56 119 ILE A N 1
ATOM 893 C CA . ILE A 1 119 ? 4.810 -10.350 -0.154 1.00 90.56 119 ILE A CA 1
ATOM 894 C C . ILE A 1 119 ? 4.588 -11.446 -1.202 1.00 90.56 119 ILE A C 1
ATOM 896 O O . ILE A 1 119 ? 4.377 -12.612 -0.872 1.00 90.56 119 ILE A O 1
ATOM 900 N N . GLY A 1 120 ? 4.624 -11.082 -2.480 1.00 92.62 120 GLY A N 1
ATOM 901 C CA . GLY A 1 120 ? 4.406 -12.046 -3.555 1.00 92.62 120 GLY A CA 1
ATOM 902 C C . GLY A 1 120 ? 2.937 -12.354 -3.866 1.00 92.62 120 GLY A C 1
ATOM 903 O O . GLY A 1 120 ? 2.666 -13.303 -4.598 1.00 92.62 120 GLY A O 1
ATOM 904 N N . ALA A 1 121 ? 1.982 -11.618 -3.288 1.00 91.31 121 ALA A N 1
ATOM 905 C CA . ALA A 1 121 ? 0.559 -11.961 -3.357 1.00 91.31 121 ALA A CA 1
ATOM 906 C C . ALA A 1 121 ? -0.238 -11.187 -4.420 1.00 91.31 121 ALA A C 1
ATOM 908 O O . ALA A 1 121 ? -1.370 -11.571 -4.724 1.00 91.31 121 ALA A O 1
ATOM 909 N N . LEU A 1 122 ? 0.291 -10.081 -4.963 1.00 94.75 122 LEU A N 1
ATOM 910 C CA . LEU A 1 122 ? -0.490 -9.209 -5.841 1.00 94.75 122 LEU A CA 1
ATOM 911 C C . LEU A 1 122 ? -0.392 -9.598 -7.321 1.00 94.75 122 LEU A C 1
ATOM 913 O O . LEU A 1 122 ? 0.702 -9.606 -7.882 1.00 94.75 122 LEU A O 1
ATOM 917 N N . PRO A 1 123 ? -1.518 -9.790 -8.026 1.00 94.44 123 PRO A N 1
ATOM 918 C CA . PRO A 1 123 ? -1.476 -9.963 -9.469 1.00 94.44 123 PRO A CA 1
ATOM 919 C C . PRO A 1 123 ? -1.086 -8.651 -10.161 1.00 94.44 123 PRO A C 1
ATOM 921 O O . PRO A 1 123 ? -1.353 -7.551 -9.666 1.00 94.44 123 PRO A O 1
ATOM 924 N N . LEU A 1 124 ? -0.566 -8.746 -11.388 1.00 96.06 124 LEU A N 1
ATOM 925 C CA . LEU A 1 124 ? -0.247 -7.570 -12.212 1.00 96.06 124 LEU A CA 1
ATOM 926 C C . LEU A 1 124 ? -1.440 -6.616 -12.406 1.00 96.06 124 LEU A C 1
ATOM 928 O O . LEU A 1 124 ? -1.248 -5.411 -12.556 1.00 96.06 124 LEU A O 1
ATOM 932 N N . SER A 1 125 ? -2.676 -7.124 -12.390 1.00 95.38 125 SER A N 1
ATOM 933 C CA . SER A 1 125 ? -3.878 -6.292 -12.518 1.00 95.38 125 SER A CA 1
ATOM 934 C C . SER A 1 125 ? -4.038 -5.284 -11.376 1.00 95.38 125 SER A C 1
ATOM 936 O O . SER A 1 125 ? -4.571 -4.204 -11.613 1.00 95.38 125 SER A O 1
ATOM 938 N N . ALA A 1 126 ? -3.556 -5.600 -10.167 1.00 95.12 126 ALA A N 1
ATOM 939 C CA . ALA A 1 126 ? -3.553 -4.660 -9.046 1.00 95.12 126 ALA A CA 1
ATOM 940 C C . ALA A 1 126 ? -2.586 -3.494 -9.305 1.00 95.12 126 ALA A C 1
ATOM 942 O O . ALA A 1 126 ? -2.945 -2.335 -9.107 1.00 95.12 126 ALA A O 1
ATOM 943 N N . LEU A 1 127 ? -1.397 -3.792 -9.846 1.00 96.31 127 LEU A N 1
ATOM 944 C CA . LEU A 1 127 ? -0.440 -2.768 -10.266 1.00 96.31 127 LEU A CA 1
ATOM 945 C C . LEU A 1 127 ? -1.004 -1.914 -11.403 1.00 96.31 127 LEU A C 1
ATOM 947 O O . LEU A 1 127 ? -0.890 -0.699 -11.350 1.00 96.31 127 LEU A O 1
ATOM 951 N N . ALA A 1 128 ? -1.626 -2.516 -12.417 1.00 94.81 128 ALA A N 1
ATOM 952 C CA . ALA A 1 128 ? -2.125 -1.786 -13.585 1.00 94.81 128 ALA A CA 1
ATOM 953 C C . ALA A 1 128 ? -3.141 -0.679 -13.235 1.00 94.81 128 ALA A C 1
ATOM 955 O O . ALA A 1 128 ? -3.253 0.302 -13.967 1.00 94.81 128 ALA A O 1
ATOM 956 N N . ALA A 1 129 ? -3.865 -0.826 -12.122 1.00 91.38 129 ALA A N 1
ATOM 957 C CA . ALA A 1 129 ? -4.818 0.164 -11.629 1.00 91.38 129 ALA A CA 1
ATOM 958 C C . ALA A 1 129 ? -4.188 1.248 -10.728 1.00 91.38 129 ALA A C 1
ATOM 960 O O . ALA A 1 129 ? -4.884 2.187 -10.345 1.00 91.38 129 ALA A O 1
ATOM 961 N N . SER A 1 130 ? -2.904 1.135 -10.369 1.00 95.62 130 SER A N 1
ATOM 962 C CA . SER A 1 130 ? -2.264 2.008 -9.382 1.00 95.62 130 SER A CA 1
ATOM 963 C C . SER A 1 130 ? -1.459 3.164 -9.987 1.00 95.62 130 SER A C 1
ATOM 965 O O . SER A 1 130 ? -0.984 3.088 -11.130 1.00 95.62 130 SER A O 1
ATOM 967 N N . PRO A 1 131 ? -1.211 4.233 -9.202 1.00 96.31 131 PRO A N 1
ATOM 968 C CA . PRO A 1 131 ? -0.289 5.300 -9.591 1.00 96.31 131 PRO A CA 1
ATOM 969 C C . PRO A 1 131 ? 1.127 4.798 -9.902 1.00 96.31 131 PRO A C 1
ATOM 971 O O . PRO A 1 131 ? 1.790 5.341 -10.791 1.00 96.31 131 PRO A O 1
ATOM 974 N N . ALA A 1 132 ? 1.574 3.729 -9.231 1.00 97.12 132 ALA A N 1
ATOM 975 C CA . ALA A 1 132 ? 2.877 3.117 -9.470 1.00 97.12 132 ALA A CA 1
ATOM 976 C C . ALA A 1 132 ? 3.028 2.612 -10.914 1.00 97.12 132 ALA A C 1
ATOM 978 O O . ALA A 1 132 ? 4.087 2.801 -11.504 1.00 97.12 132 ALA A O 1
ATOM 979 N N . SER A 1 133 ? 1.984 2.049 -11.540 1.00 97.38 133 SER A N 1
ATOM 980 C CA . SER A 1 133 ? 2.074 1.602 -12.942 1.00 97.38 133 SER A CA 1
ATOM 981 C C . SER A 1 133 ? 2.362 2.754 -13.904 1.00 97.38 133 SER A C 1
ATOM 983 O O . SER A 1 133 ? 3.250 2.647 -14.753 1.00 97.38 133 SER A O 1
ATOM 985 N N . SER A 1 134 ? 1.663 3.879 -13.734 1.00 96.75 134 SER A N 1
ATOM 986 C CA . SER A 1 134 ? 1.885 5.070 -14.561 1.00 96.75 134 SER A CA 1
ATOM 987 C C . SER A 1 134 ? 3.287 5.643 -14.348 1.00 96.75 134 SER A C 1
ATOM 989 O O . SER A 1 134 ? 3.963 6.001 -15.313 1.00 96.75 134 SER A O 1
ATOM 991 N N . ALA A 1 135 ? 3.752 5.676 -13.096 1.00 97.56 135 ALA A N 1
ATOM 992 C CA . ALA A 1 135 ? 5.088 6.146 -12.753 1.00 97.56 135 ALA A CA 1
ATOM 993 C C . ALA A 1 135 ? 6.192 5.240 -13.315 1.00 97.56 135 ALA A C 1
ATOM 995 O O . ALA A 1 135 ? 7.163 5.749 -13.873 1.00 97.56 135 ALA A O 1
ATOM 996 N N . ILE A 1 136 ? 6.034 3.915 -13.236 1.00 97.94 136 ILE A N 1
ATOM 997 C CA . ILE A 1 136 ? 6.971 2.963 -13.842 1.00 97.94 136 ILE A CA 1
ATOM 998 C C . ILE A 1 136 ? 7.048 3.211 -15.338 1.00 97.94 136 ILE A C 1
ATOM 1000 O O . ILE A 1 136 ? 8.140 3.421 -15.853 1.00 97.94 136 ILE A O 1
ATOM 1004 N N . ARG A 1 137 ? 5.907 3.224 -16.035 1.00 97.44 137 ARG A N 1
ATOM 1005 C CA . ARG A 1 137 ? 5.893 3.385 -17.489 1.00 97.44 137 ARG A CA 1
ATOM 1006 C C . ARG A 1 137 ? 6.605 4.667 -17.919 1.00 97.44 137 ARG A C 1
ATOM 1008 O O . ARG A 1 137 ? 7.502 4.606 -18.754 1.00 97.44 137 ARG A O 1
ATOM 1015 N N . ALA A 1 138 ? 6.250 5.800 -17.314 1.00 96.81 138 ALA A N 1
ATOM 1016 C CA . ALA A 1 138 ? 6.840 7.091 -17.654 1.00 96.81 138 ALA A CA 1
ATOM 1017 C C . ALA A 1 138 ? 8.363 7.112 -17.439 1.00 96.81 138 ALA A C 1
ATOM 1019 O O . ALA A 1 138 ? 9.103 7.607 -18.288 1.00 96.81 138 ALA A O 1
ATOM 1020 N N . ASN A 1 139 ? 8.845 6.550 -16.326 1.00 97.62 139 ASN A N 1
ATOM 1021 C CA . ASN A 1 139 ? 10.275 6.542 -16.020 1.00 97.62 139 ASN A CA 1
ATOM 1022 C C . ASN A 1 139 ? 11.046 5.493 -16.830 1.00 97.62 139 ASN A C 1
ATOM 1024 O O . ASN A 1 139 ? 12.193 5.731 -17.191 1.00 97.62 139 ASN A O 1
ATOM 1028 N N . VAL A 1 140 ? 10.428 4.366 -17.183 1.00 97.12 140 VAL A N 1
ATOM 1029 C CA . VAL A 1 140 ? 11.025 3.387 -18.097 1.00 97.12 140 VAL A CA 1
ATOM 1030 C C . VAL A 1 140 ? 11.204 3.990 -19.492 1.00 97.12 140 VAL A C 1
ATOM 1032 O O . VAL A 1 140 ? 12.299 3.915 -20.047 1.00 97.12 140 VAL A O 1
ATOM 1035 N N . GLU A 1 141 ? 10.169 4.633 -20.038 1.00 95.56 141 GLU A N 1
ATOM 1036 C CA . GLU A 1 141 ? 10.239 5.306 -21.342 1.00 95.56 141 GLU A CA 1
ATOM 1037 C C . GLU A 1 141 ? 11.289 6.437 -21.328 1.00 95.56 141 GLU A C 1
ATOM 1039 O O . GLU A 1 141 ? 12.084 6.562 -22.261 1.00 95.56 141 GLU A O 1
ATOM 1044 N N . ALA A 1 142 ? 11.361 7.218 -20.243 1.00 95.44 142 ALA A N 1
ATOM 1045 C CA . ALA A 1 142 ? 12.383 8.252 -20.067 1.00 95.44 142 ALA A CA 1
ATOM 1046 C C . ALA A 1 142 ? 13.808 7.678 -19.963 1.00 95.44 142 ALA A C 1
ATOM 1048 O O . ALA A 1 142 ? 14.741 8.248 -20.530 1.00 95.44 142 ALA A O 1
ATOM 1049 N N . ALA A 1 143 ? 13.984 6.545 -19.276 1.00 94.25 143 ALA A N 1
ATOM 1050 C CA . ALA A 1 143 ? 15.277 5.881 -19.146 1.00 94.25 143 ALA A CA 1
ATOM 1051 C C . ALA A 1 143 ? 15.760 5.269 -20.475 1.00 94.25 143 ALA A C 1
ATOM 1053 O O . ALA A 1 143 ? 16.950 5.333 -20.791 1.00 94.25 143 ALA A O 1
ATOM 1054 N N . ALA A 1 144 ? 14.837 4.727 -21.275 1.00 92.19 144 ALA A N 1
ATOM 1055 C CA . ALA A 1 144 ? 15.119 4.155 -22.592 1.00 92.19 144 ALA A CA 1
ATOM 1056 C C . ALA A 1 144 ? 15.318 5.214 -23.697 1.00 92.19 144 ALA A C 1
ATOM 1058 O O . ALA A 1 144 ? 15.875 4.915 -24.755 1.00 92.19 144 ALA A O 1
ATOM 1059 N N . GLY A 1 145 ? 14.861 6.449 -23.474 1.00 90.31 145 GLY A N 1
ATOM 1060 C CA . GLY A 1 145 ? 14.984 7.553 -24.422 1.00 90.31 145 GLY A CA 1
ATOM 1061 C C . GLY A 1 145 ? 16.421 8.043 -24.630 1.00 90.31 145 GLY A C 1
ATOM 1062 O O . GLY A 1 145 ? 17.363 7.646 -23.945 1.00 90.31 145 GLY A O 1
ATOM 1063 N N . THR A 1 146 ? 16.602 8.959 -25.584 1.00 88.81 146 THR A N 1
ATOM 1064 C CA . THR A 1 146 ? 17.917 9.533 -25.932 1.00 88.81 146 THR A CA 1
ATOM 1065 C C . THR A 1 146 ? 18.287 10.776 -25.121 1.00 88.81 146 THR A C 1
ATOM 1067 O O . THR A 1 146 ? 19.429 11.216 -25.196 1.00 88.81 146 THR A O 1
ATOM 1070 N N . ASP A 1 147 ? 17.351 11.355 -24.364 1.00 93.06 147 ASP A N 1
ATOM 1071 C CA . ASP A 1 147 ? 17.602 12.542 -23.542 1.00 93.06 147 ASP A CA 1
ATOM 1072 C C . ASP A 1 147 ? 18.339 12.164 -22.246 1.00 93.06 147 ASP A C 1
ATOM 1074 O O . ASP A 1 147 ? 17.784 11.534 -21.343 1.00 93.06 147 ASP A O 1
ATOM 1078 N N . ASP A 1 148 ? 19.605 12.570 -22.149 1.00 90.31 148 ASP A N 1
ATOM 1079 C CA . ASP A 1 148 ? 20.472 12.254 -21.012 1.00 90.31 148 ASP A CA 1
ATOM 1080 C C . ASP A 1 148 ? 20.021 12.874 -19.683 1.00 90.31 148 ASP A C 1
ATOM 1082 O O . ASP A 1 148 ? 20.381 12.354 -18.624 1.00 90.31 148 ASP A O 1
ATOM 1086 N N . ASN A 1 149 ? 19.296 13.996 -19.700 1.00 92.38 149 ASN A N 1
ATOM 1087 C CA . ASN A 1 149 ? 18.794 14.624 -18.477 1.00 92.38 149 ASN A CA 1
ATOM 1088 C C . ASN A 1 149 ? 17.568 13.871 -17.965 1.00 92.38 149 ASN A C 1
ATOM 1090 O O . ASN A 1 149 ? 17.486 13.575 -16.773 1.00 92.38 149 ASN A O 1
ATOM 1094 N N . LEU A 1 150 ? 16.646 13.510 -18.862 1.00 92.75 150 LEU A N 1
ATOM 1095 C CA . LEU A 1 150 ? 15.490 12.687 -18.501 1.00 92.75 150 LEU A CA 1
ATOM 1096 C C . LEU A 1 150 ? 15.930 11.311 -17.997 1.00 92.75 150 LEU A C 1
ATOM 1098 O O . LEU A 1 150 ? 15.470 10.881 -16.940 1.00 92.75 150 LEU A O 1
ATOM 1102 N N . ARG A 1 151 ? 16.893 10.671 -18.675 1.00 91.12 151 ARG A N 1
ATOM 1103 C CA . ARG A 1 151 ? 17.444 9.377 -18.250 1.00 91.12 151 ARG A CA 1
ATOM 1104 C C . ARG A 1 151 ? 18.042 9.442 -16.845 1.00 91.12 151 ARG A C 1
ATOM 1106 O O . ARG A 1 151 ? 17.731 8.597 -16.009 1.00 91.12 151 ARG A O 1
ATOM 1113 N N . ARG A 1 152 ? 18.858 10.464 -16.559 1.00 91.94 152 ARG A N 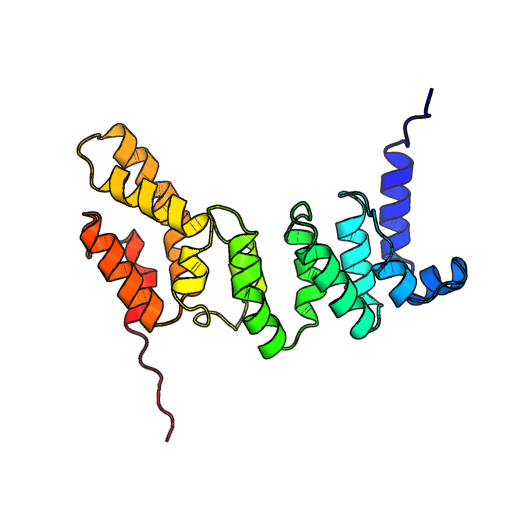1
ATOM 1114 C CA . ARG A 1 152 ? 19.490 10.654 -15.239 1.00 91.94 152 ARG A CA 1
ATOM 1115 C C . ARG A 1 152 ? 18.484 10.856 -14.108 1.00 91.94 152 ARG A C 1
ATOM 1117 O O . ARG A 1 152 ? 18.750 10.419 -12.995 1.00 91.94 152 ARG A O 1
ATOM 1124 N N . ASN A 1 153 ? 17.343 11.483 -14.387 1.00 94.25 153 ASN A N 1
ATOM 1125 C CA . ASN A 1 153 ? 16.295 11.694 -13.387 1.00 94.25 153 ASN A CA 1
ATOM 1126 C C . ASN A 1 153 ? 15.391 10.467 -13.205 1.00 94.25 153 ASN A C 1
ATOM 1128 O O . ASN A 1 153 ? 14.862 10.258 -12.116 1.00 94.25 153 ASN A O 1
ATOM 1132 N N . ALA A 1 154 ? 15.218 9.656 -14.250 1.00 95.19 154 ALA A N 1
ATOM 1133 C CA . ALA A 1 154 ? 14.332 8.499 -14.224 1.00 95.19 154 ALA A CA 1
ATOM 1134 C C . ALA A 1 154 ? 14.897 7.319 -13.419 1.00 95.19 154 ALA A C 1
ATOM 1136 O O . ALA A 1 154 ? 14.157 6.669 -12.680 1.00 95.19 154 ALA A O 1
ATOM 1137 N N . VAL A 1 155 ? 16.203 7.050 -13.530 1.00 92.62 155 VAL A N 1
ATOM 1138 C CA . VAL A 1 155 ? 16.839 5.887 -12.881 1.00 92.62 155 VAL A CA 1
ATOM 1139 C C . VAL A 1 155 ? 16.648 5.879 -11.352 1.00 92.62 155 VAL A C 1
ATOM 1141 O O . VAL A 1 155 ? 16.124 4.882 -10.855 1.00 92.62 155 VAL A O 1
ATOM 1144 N N . PRO A 1 156 ? 16.917 6.967 -10.597 1.00 95.50 156 PRO A N 1
ATOM 1145 C CA . PRO A 1 156 ? 16.704 6.979 -9.144 1.00 95.50 156 PRO A CA 1
ATOM 1146 C C . PRO A 1 156 ? 15.244 6.777 -8.718 1.00 95.50 156 PRO A C 1
ATOM 1148 O O . PRO A 1 156 ? 14.968 6.335 -7.603 1.00 95.50 156 PRO A O 1
ATOM 1151 N N . ILE A 1 157 ? 14.286 7.127 -9.581 1.00 96.12 157 ILE A N 1
ATOM 1152 C CA . ILE A 1 157 ? 12.859 6.901 -9.325 1.00 96.12 157 ILE A CA 1
ATOM 1153 C C . ILE A 1 157 ? 12.530 5.418 -9.529 1.00 96.12 157 ILE A C 1
ATOM 1155 O O . ILE A 1 157 ? 11.854 4.816 -8.694 1.00 96.12 157 ILE A O 1
ATOM 1159 N N . LEU A 1 158 ? 13.048 4.797 -10.594 1.00 97.12 158 LEU A N 1
ATOM 1160 C CA . LEU A 1 158 ? 12.902 3.356 -10.817 1.00 97.12 158 LEU A CA 1
ATOM 1161 C C . LEU A 1 158 ? 13.535 2.541 -9.680 1.00 97.12 158 LEU A C 1
ATOM 1163 O O . LEU A 1 158 ? 12.928 1.569 -9.237 1.00 97.12 158 LEU A O 1
ATOM 1167 N N . GLU A 1 159 ? 14.686 2.972 -9.154 1.00 96.12 159 GLU A N 1
ATOM 1168 C CA . GLU A 1 159 ? 15.356 2.357 -7.993 1.00 96.12 159 GLU A CA 1
ATOM 1169 C C . GLU A 1 159 ? 14.513 2.401 -6.715 1.00 96.12 159 GLU A C 1
ATOM 1171 O O . GLU A 1 159 ? 14.649 1.539 -5.850 1.00 96.12 159 GLU A O 1
ATOM 1176 N N . GLN A 1 160 ? 13.590 3.356 -6.599 1.00 96.31 160 GLN A N 1
ATOM 1177 C CA . GLN A 1 160 ? 12.641 3.398 -5.490 1.00 96.31 160 GLN A CA 1
ATOM 1178 C C . GLN A 1 160 ? 11.419 2.512 -5.755 1.00 96.31 160 GLN A C 1
ATOM 1180 O O . GLN A 1 160 ? 10.980 1.778 -4.867 1.00 96.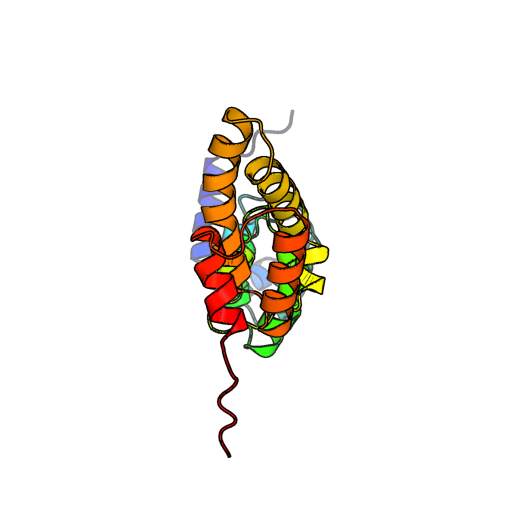31 160 GLN A O 1
ATOM 1185 N N . ILE A 1 161 ? 10.857 2.557 -6.964 1.00 97.25 161 ILE A N 1
ATOM 1186 C CA . ILE A 1 161 ? 9.574 1.906 -7.250 1.00 97.25 161 ILE A CA 1
ATOM 1187 C C . ILE A 1 161 ? 9.737 0.401 -7.506 1.00 97.25 161 ILE A C 1
ATOM 1189 O O . ILE A 1 161 ? 9.004 -0.403 -6.927 1.00 97.25 161 ILE A O 1
ATOM 1193 N N . LEU A 1 162 ? 10.679 0.001 -8.367 1.00 97.62 162 LEU A N 1
ATOM 1194 C CA . LEU A 1 162 ? 10.753 -1.372 -8.879 1.00 97.62 162 LEU A CA 1
ATOM 1195 C C . LEU A 1 162 ? 11.094 -2.422 -7.819 1.00 97.62 162 LEU A C 1
ATOM 1197 O O . LEU A 1 162 ? 10.475 -3.482 -7.869 1.00 97.62 162 LEU A O 1
ATOM 1201 N N . PRO A 1 163 ? 11.966 -2.171 -6.823 1.00 96.50 163 PRO A N 1
ATOM 1202 C CA . PRO A 1 163 ? 12.170 -3.136 -5.746 1.00 96.50 163 PRO A CA 1
ATOM 1203 C C . PRO A 1 163 ? 10.900 -3.388 -4.927 1.00 96.50 163 PRO A C 1
ATOM 1205 O O . PRO A 1 163 ? 10.575 -4.531 -4.623 1.00 96.50 163 PRO A O 1
ATOM 1208 N N . ARG A 1 164 ? 10.128 -2.337 -4.623 1.00 96.88 164 ARG A N 1
ATOM 1209 C CA . ARG A 1 164 ? 8.885 -2.455 -3.841 1.00 96.88 164 ARG A CA 1
ATOM 1210 C C . ARG A 1 164 ? 7.809 -3.201 -4.625 1.00 96.88 164 ARG A C 1
ATOM 1212 O O . ARG A 1 164 ? 7.191 -4.125 -4.109 1.00 96.88 164 ARG A O 1
ATOM 1219 N N . VAL A 1 165 ? 7.632 -2.851 -5.899 1.00 97.31 165 VAL A N 1
ATOM 1220 C CA . VAL A 1 165 ? 6.709 -3.561 -6.797 1.00 97.31 165 VAL A CA 1
ATOM 1221 C C . VAL A 1 165 ? 7.156 -5.005 -7.024 1.00 97.31 165 VAL A C 1
ATOM 1223 O O . VAL A 1 165 ? 6.324 -5.906 -7.031 1.00 97.31 165 VAL A O 1
ATOM 1226 N N . GLY A 1 166 ? 8.462 -5.238 -7.144 1.00 96.38 166 GLY A N 1
ATOM 1227 C CA . GLY A 1 166 ? 9.042 -6.568 -7.271 1.00 96.38 166 GLY A CA 1
ATOM 1228 C C . GLY A 1 166 ? 8.792 -7.457 -6.058 1.00 96.38 166 GLY A C 1
ATOM 1229 O O . GLY A 1 166 ? 8.596 -8.647 -6.249 1.00 96.38 166 GLY A O 1
ATOM 1230 N N . LEU A 1 167 ? 8.725 -6.906 -4.843 1.00 95.44 167 LEU A N 1
ATOM 1231 C CA . LEU A 1 167 ? 8.325 -7.653 -3.643 1.00 95.44 167 LEU A CA 1
ATOM 1232 C C . LEU A 1 167 ? 6.812 -7.897 -3.575 1.00 95.44 167 LEU A C 1
ATOM 1234 O O . LEU A 1 167 ? 6.370 -8.919 -3.064 1.00 95.44 167 LEU A O 1
ATOM 1238 N N . LEU A 1 168 ? 6.003 -6.961 -4.065 1.00 96.31 168 LEU A N 1
ATOM 1239 C CA . LEU A 1 168 ? 4.546 -7.031 -3.956 1.00 96.31 168 LEU A CA 1
ATOM 1240 C C . LEU A 1 168 ? 3.901 -8.001 -4.952 1.00 96.31 168 LEU A C 1
ATOM 1242 O O . LEU A 1 168 ? 2.944 -8.691 -4.597 1.00 96.31 168 LEU A O 1
ATOM 1246 N N . LEU A 1 169 ? 4.387 -8.023 -6.195 1.00 96.75 169 LEU A N 1
ATOM 1247 C CA . LEU A 1 169 ? 3.779 -8.810 -7.268 1.00 96.75 169 LEU A CA 1
ATOM 1248 C C . LEU A 1 169 ? 3.911 -10.313 -7.036 1.00 96.75 169 LEU A C 1
ATOM 1250 O O . LEU A 1 169 ? 4.889 -10.764 -6.468 1.00 96.75 169 LEU A O 1
ATOM 1254 N N . ASP A 1 170 ? 2.980 -11.106 -7.546 1.00 95.00 170 ASP A N 1
ATOM 1255 C CA . ASP A 1 170 ? 3.166 -12.544 -7.687 1.00 95.00 170 ASP A CA 1
ATOM 1256 C C . ASP A 1 170 ? 4.168 -12.878 -8.809 1.00 95.00 170 ASP A C 1
ATOM 1258 O O . ASP A 1 170 ? 4.547 -12.036 -9.634 1.00 95.00 170 ASP A O 1
ATOM 1262 N N . GLN A 1 171 ? 4.611 -14.137 -8.857 1.00 95.12 171 GLN A N 1
ATOM 1263 C CA . GLN A 1 171 ? 5.587 -14.597 -9.849 1.00 95.12 171 GLN A CA 1
ATOM 1264 C C . GLN A 1 171 ? 5.128 -14.312 -11.292 1.00 95.12 171 GLN A C 1
ATOM 1266 O O . GLN A 1 171 ? 5.915 -13.880 -12.143 1.00 95.12 171 GLN A O 1
ATOM 1271 N N . ALA A 1 172 ? 3.857 -14.592 -11.593 1.00 95.38 172 ALA A N 1
ATOM 1272 C CA . ALA A 1 172 ? 3.297 -14.409 -12.928 1.00 95.38 172 ALA A CA 1
ATOM 1273 C C . ALA A 1 172 ? 3.279 -12.925 -13.320 1.00 95.38 172 ALA A C 1
ATOM 1275 O O . ALA A 1 172 ? 3.627 -12.568 -14.450 1.00 95.38 172 ALA A O 1
ATOM 1276 N N . GLY A 1 173 ? 2.936 -12.059 -12.372 1.00 96.50 173 GLY A N 1
ATOM 1277 C CA . GLY A 1 173 ? 2.909 -10.619 -12.511 1.00 96.50 173 GLY A CA 1
ATOM 1278 C C . GLY A 1 173 ? 4.299 -10.029 -12.683 1.00 96.50 173 GLY A C 1
ATOM 1279 O O . GLY A 1 173 ? 4.477 -9.193 -13.566 1.00 96.50 173 GLY A O 1
ATOM 1280 N N . ALA A 1 174 ? 5.301 -10.512 -11.944 1.00 97.25 174 ALA A N 1
ATOM 1281 C CA . ALA A 1 174 ? 6.693 -10.104 -12.122 1.00 97.25 174 ALA A CA 1
ATOM 1282 C C . ALA A 1 174 ? 7.204 -10.434 -13.538 1.00 97.25 174 ALA A C 1
ATOM 1284 O O . ALA A 1 174 ? 7.765 -9.571 -14.217 1.00 97.25 174 ALA A O 1
ATOM 1285 N N . ARG A 1 175 ? 6.930 -11.647 -14.046 1.00 96.81 175 ARG A N 1
ATOM 1286 C CA . ARG A 1 175 ? 7.273 -12.048 -15.428 1.00 96.81 175 ARG A CA 1
ATOM 1287 C C . ARG A 1 175 ? 6.587 -11.174 -16.472 1.00 96.81 175 ARG A C 1
ATOM 1289 O O . ARG A 1 175 ? 7.217 -10.741 -17.438 1.00 96.81 175 ARG A O 1
ATOM 1296 N N . ALA A 1 176 ? 5.295 -10.928 -16.288 1.00 97.31 176 ALA A N 1
ATOM 1297 C CA . ALA A 1 176 ? 4.518 -10.113 -17.206 1.00 97.31 176 ALA A CA 1
ATOM 1298 C C . ALA A 1 176 ? 4.979 -8.645 -17.189 1.00 97.31 176 ALA A C 1
ATOM 1300 O O . ALA A 1 176 ? 5.108 -8.042 -18.254 1.00 97.31 176 ALA A O 1
ATOM 1301 N N . LEU A 1 177 ? 5.317 -8.092 -16.020 1.00 97.69 177 LEU A N 1
ATOM 1302 C CA . LEU A 1 177 ? 5.869 -6.743 -15.909 1.00 97.69 177 LEU A CA 1
ATOM 1303 C C . LEU A 1 177 ? 7.250 -6.638 -16.566 1.00 97.69 177 LEU A C 1
ATOM 1305 O O . LEU A 1 177 ? 7.486 -5.693 -17.311 1.00 97.69 177 LEU A O 1
ATOM 1309 N N . LEU A 1 178 ? 8.142 -7.616 -16.378 1.00 98.00 178 LEU A N 1
ATOM 1310 C CA . LEU A 1 178 ? 9.435 -7.652 -17.077 1.00 98.00 178 LEU A CA 1
ATOM 1311 C C . LEU A 1 178 ? 9.262 -7.645 -18.603 1.00 98.00 178 LEU A C 1
ATOM 1313 O O . LEU A 1 178 ? 9.978 -6.933 -19.310 1.00 98.00 178 LEU A O 1
ATOM 1317 N N . ALA A 1 179 ? 8.286 -8.396 -19.123 1.00 97.19 179 ALA A N 1
ATOM 1318 C CA . ALA A 1 179 ? 7.963 -8.387 -20.547 1.00 97.19 179 ALA A CA 1
ATOM 1319 C C . ALA A 1 179 ? 7.447 -7.013 -21.019 1.00 97.19 179 ALA A C 1
ATOM 1321 O O . ALA A 1 179 ? 7.842 -6.551 -22.093 1.00 97.19 179 ALA A O 1
ATOM 1322 N N . GLN A 1 180 ? 6.620 -6.337 -20.213 1.00 97.56 180 GLN A N 1
ATOM 1323 C CA . GLN A 1 180 ? 6.155 -4.975 -20.496 1.00 97.56 180 GLN A CA 1
ATOM 1324 C C . GLN A 1 180 ? 7.311 -3.969 -20.492 1.00 97.56 180 GLN A C 1
ATOM 1326 O O . GLN A 1 180 ? 7.475 -3.238 -21.465 1.00 97.56 180 GLN A O 1
ATOM 1331 N N . ILE A 1 181 ? 8.169 -3.992 -19.471 1.00 97.31 181 ILE A N 1
ATOM 1332 C CA . ILE A 1 181 ? 9.344 -3.116 -19.356 1.00 97.31 181 ILE A CA 1
ATOM 1333 C C . ILE A 1 181 ? 10.281 -3.284 -20.554 1.00 97.31 181 ILE A C 1
ATOM 1335 O O . ILE A 1 181 ? 10.708 -2.296 -21.152 1.00 97.31 181 ILE A O 1
ATOM 1339 N N . LYS A 1 182 ? 10.534 -4.529 -20.974 1.00 96.69 182 LYS A N 1
ATOM 1340 C CA . LYS A 1 182 ? 11.307 -4.814 -22.187 1.00 96.69 182 LYS A CA 1
ATOM 1341 C C . LYS A 1 182 ? 10.656 -4.207 -23.433 1.00 96.69 182 LYS A C 1
ATOM 1343 O O . LYS A 1 182 ? 11.354 -3.667 -24.286 1.00 96.69 182 LYS A O 1
ATOM 1348 N N . SER A 1 183 ? 9.329 -4.290 -23.552 1.00 96.38 183 SER A N 1
ATOM 1349 C CA . SER A 1 183 ? 8.597 -3.692 -24.678 1.00 96.38 183 SER A CA 1
ATOM 1350 C C . SER A 1 183 ? 8.646 -2.160 -24.684 1.00 96.38 183 SER A C 1
ATOM 1352 O O . SER A 1 183 ? 8.569 -1.555 -25.749 1.00 96.38 183 SER A O 1
ATOM 1354 N N . TRP A 1 184 ? 8.834 -1.541 -23.515 1.00 96.06 184 TRP A N 1
ATOM 1355 C CA . TRP A 1 184 ? 9.041 -0.099 -23.361 1.00 96.06 184 TRP A CA 1
ATOM 1356 C C . TRP A 1 184 ? 10.491 0.338 -23.627 1.00 96.06 184 TRP A C 1
ATOM 1358 O O . TRP A 1 184 ? 10.782 1.529 -23.605 1.00 96.06 184 TRP A O 1
ATOM 1368 N N . GLY A 1 185 ? 11.392 -0.603 -23.928 1.00 93.50 185 GLY A N 1
ATOM 1369 C CA . GLY A 1 185 ? 12.738 -0.319 -24.428 1.00 93.50 185 GLY A CA 1
ATOM 1370 C C . GLY A 1 185 ? 13.853 -0.365 -23.385 1.00 93.50 185 GLY A C 1
ATOM 1371 O O . GLY A 1 185 ? 15.009 -0.168 -23.752 1.00 93.50 185 GLY A O 1
ATOM 1372 N N . LEU A 1 186 ? 13.555 -0.660 -22.116 1.00 94.38 186 LEU A N 1
ATOM 1373 C CA . LEU A 1 186 ? 14.596 -0.834 -21.101 1.00 94.38 186 LEU A CA 1
ATOM 1374 C C . LEU A 1 186 ? 15.253 -2.211 -21.229 1.00 94.38 186 LEU A C 1
ATOM 1376 O O . LEU A 1 186 ? 14.582 -3.225 -21.451 1.00 94.38 186 LEU A O 1
ATOM 1380 N N . SER A 1 187 ? 16.578 -2.247 -21.089 1.00 93.50 187 SER A N 1
ATOM 1381 C CA . SER A 1 187 ? 17.334 -3.495 -21.152 1.00 93.50 187 SER A CA 1
ATOM 1382 C C . SER A 1 187 ? 16.912 -4.434 -20.013 1.00 93.50 187 SER A C 1
ATOM 1384 O O . SER A 1 187 ? 16.819 -4.008 -18.863 1.00 93.50 187 SER A O 1
ATOM 1386 N N . PRO A 1 188 ? 16.701 -5.737 -20.275 1.00 91.00 188 PRO A N 1
ATOM 1387 C CA . PRO A 1 188 ? 16.402 -6.694 -19.215 1.00 91.00 188 PRO A CA 1
ATOM 1388 C C . PRO A 1 188 ? 17.590 -6.917 -18.268 1.00 91.00 188 PRO A C 1
ATOM 1390 O O . PRO A 1 188 ? 17.403 -7.531 -17.228 1.00 91.00 188 PRO A O 1
ATOM 1393 N N . ALA A 1 189 ? 18.795 -6.459 -18.619 1.00 92.25 189 ALA A N 1
ATOM 1394 C CA . ALA A 1 189 ? 19.990 -6.586 -17.788 1.00 92.25 189 ALA A CA 1
ATOM 1395 C C . ALA A 1 189 ? 20.206 -5.395 -16.833 1.00 92.25 189 ALA A C 1
ATOM 1397 O O . ALA A 1 189 ? 21.243 -5.335 -16.180 1.00 92.25 189 ALA A O 1
ATOM 1398 N N . GLU A 1 190 ? 19.277 -4.433 -16.778 1.00 93.00 190 GLU A N 1
ATOM 1399 C CA . GLU A 1 190 ? 19.388 -3.306 -15.849 1.00 93.00 190 GLU A CA 1
ATOM 1400 C C . GLU A 1 190 ? 19.279 -3.778 -14.386 1.00 93.00 190 GLU A C 1
ATOM 1402 O O . GLU A 1 190 ? 18.289 -4.436 -14.049 1.00 93.00 190 GLU A O 1
ATOM 1407 N N . PRO A 1 191 ? 20.208 -3.386 -13.490 1.00 93.12 191 PRO A N 1
ATOM 1408 C CA . PRO A 1 191 ? 20.194 -3.800 -12.079 1.00 93.12 191 PRO A CA 1
ATOM 1409 C C . PRO A 1 191 ? 18.916 -3.412 -11.325 1.00 93.12 191 PRO A C 1
ATOM 1411 O O . PRO A 1 191 ? 18.488 -4.079 -10.387 1.00 93.12 191 PRO A O 1
ATOM 1414 N N . VAL A 1 192 ? 18.243 -2.342 -11.757 1.00 94.06 192 VAL A N 1
ATOM 1415 C CA . VAL A 1 192 ? 16.979 -1.894 -11.153 1.00 94.06 192 VAL A CA 1
ATOM 1416 C C . VAL A 1 192 ? 15.848 -2.932 -11.277 1.00 94.06 192 VAL A C 1
ATOM 1418 O O . VAL A 1 192 ? 14.840 -2.850 -10.575 1.00 94.06 192 VAL A O 1
ATOM 1421 N N . LEU A 1 193 ? 16.016 -3.928 -12.155 1.00 96.44 193 LEU A N 1
ATOM 1422 C CA . LEU A 1 193 ? 15.082 -5.031 -12.375 1.00 96.44 193 LEU A CA 1
ATOM 1423 C C . LEU A 1 193 ? 15.377 -6.266 -11.513 1.00 96.44 193 LEU A C 1
ATOM 1425 O O . LEU A 1 193 ? 14.601 -7.219 -11.567 1.00 96.44 193 LEU A O 1
ATOM 1429 N N . ASP A 1 194 ? 16.440 -6.269 -10.705 1.00 95.75 194 ASP A N 1
ATOM 1430 C CA . ASP A 1 194 ? 16.905 -7.457 -9.976 1.00 95.75 194 ASP A CA 1
ATOM 1431 C C . ASP A 1 194 ? 15.819 -8.086 -9.098 1.00 95.75 194 ASP A C 1
ATOM 1433 O O . ASP A 1 194 ? 15.633 -9.302 -9.115 1.00 95.75 194 ASP A O 1
ATOM 1437 N N . MET A 1 195 ? 15.040 -7.272 -8.380 1.00 95.69 195 MET A N 1
ATOM 1438 C CA . MET A 1 195 ? 13.958 -7.792 -7.536 1.00 95.69 195 MET A CA 1
ATOM 1439 C C . MET A 1 195 ? 12.826 -8.423 -8.359 1.00 95.69 195 MET A C 1
ATOM 1441 O O . MET A 1 195 ? 12.240 -9.426 -7.956 1.00 95.69 195 MET A O 1
ATOM 1445 N N . LEU A 1 196 ? 12.533 -7.868 -9.538 1.00 96.19 196 LEU A N 1
ATOM 1446 C CA . LEU A 1 196 ? 11.552 -8.451 -10.452 1.00 96.19 196 LEU A CA 1
ATOM 1447 C C . LEU A 1 196 ? 12.057 -9.770 -11.034 1.00 96.19 196 LEU A C 1
ATOM 1449 O O . LEU A 1 196 ? 11.281 -10.717 -11.134 1.00 96.19 196 LEU A O 1
ATOM 1453 N N . HIS A 1 197 ? 13.343 -9.855 -11.386 1.00 96.25 197 HIS A N 1
ATOM 1454 C CA . HIS A 1 197 ? 13.964 -11.101 -11.842 1.00 96.25 197 HIS A CA 1
ATOM 1455 C C . HIS A 1 197 ? 13.964 -12.166 -10.757 1.00 96.25 197 HIS A C 1
ATOM 1457 O O . HIS A 1 197 ? 13.581 -13.304 -11.026 1.00 96.25 197 HIS A O 1
ATOM 1463 N N . PHE A 1 198 ? 14.343 -11.789 -9.534 1.00 94.00 198 PHE A N 1
ATOM 1464 C CA . PHE A 1 198 ? 14.298 -12.661 -8.368 1.00 94.00 198 PHE A CA 1
ATOM 1465 C C . PHE A 1 198 ? 12.901 -13.259 -8.200 1.00 94.00 198 PHE A C 1
ATOM 1467 O O . PHE A 1 198 ? 12.742 -14.477 -8.224 1.00 94.00 198 PHE A O 1
ATOM 1474 N N . ASN A 1 199 ? 11.878 -12.409 -8.130 1.00 93.31 199 ASN A N 1
ATOM 1475 C CA . ASN A 1 199 ? 10.510 -12.860 -7.930 1.00 93.31 199 ASN A CA 1
ATOM 1476 C C . ASN A 1 199 ? 9.975 -13.682 -9.122 1.00 93.31 199 ASN A C 1
ATOM 1478 O O . ASN A 1 199 ? 9.374 -14.739 -8.949 1.00 93.31 199 ASN A O 1
ATOM 1482 N N . ALA A 1 200 ? 10.287 -13.287 -10.361 1.00 94.25 200 ALA A N 1
ATOM 1483 C CA . ALA A 1 200 ? 9.944 -14.056 -11.560 1.00 94.25 200 ALA A CA 1
ATOM 1484 C C . ALA A 1 200 ? 10.563 -15.470 -11.576 1.00 94.25 200 ALA A C 1
ATOM 1486 O O . ALA A 1 200 ? 9.998 -16.390 -12.191 1.00 94.25 200 ALA A O 1
ATOM 1487 N N . ALA A 1 201 ? 11.710 -15.644 -10.916 1.00 92.62 201 ALA A N 1
ATOM 1488 C CA . ALA A 1 201 ? 12.429 -16.905 -10.795 1.00 92.62 201 ALA A CA 1
ATOM 1489 C C . ALA A 1 201 ? 11.981 -17.769 -9.604 1.00 92.62 201 ALA A C 1
ATOM 1491 O O . ALA A 1 201 ? 12.343 -18.943 -9.577 1.00 92.62 201 ALA A O 1
ATOM 1492 N N . LEU A 1 202 ? 11.175 -17.247 -8.666 1.00 87.69 202 LEU A N 1
ATOM 1493 C CA . LEU A 1 202 ? 10.700 -17.997 -7.497 1.00 87.69 202 LEU A CA 1
ATOM 1494 C C . LEU A 1 202 ? 9.811 -19.168 -7.912 1.00 87.69 202 LEU A C 1
ATOM 1496 O O . LEU A 1 202 ? 8.607 -19.027 -8.099 1.00 87.69 202 LEU A O 1
ATOM 1500 N N . THR A 1 203 ? 10.382 -20.352 -8.077 1.00 75.81 203 THR A N 1
ATOM 1501 C CA . THR A 1 203 ? 9.595 -21.575 -8.194 1.00 75.81 203 THR A CA 1
ATOM 1502 C C . THR A 1 203 ? 8.952 -21.844 -6.845 1.00 75.81 203 THR A C 1
ATOM 1504 O O . THR A 1 203 ? 9.670 -21.961 -5.855 1.00 75.81 203 THR A O 1
ATOM 1507 N N . LEU A 1 204 ? 7.619 -21.946 -6.800 1.00 64.38 204 LEU A N 1
ATOM 1508 C CA . LEU A 1 204 ? 6.947 -22.515 -5.636 1.00 64.38 204 LEU A CA 1
ATOM 1509 C C . LEU A 1 204 ? 7.612 -23.866 -5.369 1.00 64.38 204 LEU A C 1
ATOM 1511 O O . LEU A 1 204 ? 7.576 -24.741 -6.239 1.00 64.38 204 LEU A O 1
ATOM 1515 N N . GLU A 1 205 ? 8.255 -24.025 -4.212 1.00 59.00 205 GLU A N 1
ATOM 1516 C CA . GLU A 1 205 ? 8.573 -25.359 -3.726 1.00 59.00 205 GLU A CA 1
ATOM 1517 C C . GLU A 1 205 ? 7.224 -26.046 -3.528 1.00 59.00 205 GLU A C 1
ATOM 1519 O O . GLU A 1 205 ? 6.500 -25.802 -2.566 1.00 59.00 205 GLU A O 1
ATOM 1524 N N . THR A 1 206 ? 6.825 -26.843 -4.516 1.00 47.00 206 THR A N 1
ATOM 1525 C CA . THR A 1 206 ? 5.770 -27.830 -4.348 1.00 47.00 206 THR A CA 1
ATOM 1526 C C . THR A 1 206 ? 6.286 -28.818 -3.317 1.00 47.00 206 THR A C 1
ATOM 1528 O O . THR A 1 206 ? 6.993 -29.764 -3.666 1.00 47.00 206 THR A O 1
ATOM 1531 N N . THR A 1 207 ? 6.000 -28.567 -2.044 1.00 38.75 207 THR A N 1
ATOM 1532 C CA . THR A 1 207 ? 6.192 -29.581 -1.016 1.00 38.75 207 THR A CA 1
ATOM 1533 C C . THR A 1 207 ? 5.172 -30.700 -1.283 1.00 38.75 207 THR A C 1
ATOM 1535 O O . THR A 1 207 ? 3.996 -30.384 -1.488 1.00 38.75 207 THR A O 1
ATOM 1538 N N . PRO A 1 208 ? 5.621 -31.966 -1.380 1.00 45.41 208 PRO A N 1
ATOM 1539 C CA . PRO A 1 208 ? 4.805 -33.126 -1.754 1.00 45.41 208 PRO A CA 1
ATOM 1540 C C . PRO A 1 208 ? 3.691 -33.471 -0.760 1.00 45.41 208 PRO A C 1
ATOM 1542 O O . PRO A 1 208 ? 3.829 -33.138 0.439 1.00 45.41 208 PRO A O 1
#

Secondary structure (DSSP, 8-state):
------HHHHHHHHHHHTTS-HHHHHHHTT--HHHHHT-S---HHHHHHHHHHHHHHS-HHHHHHHHHHHHHSTTS-GGGTHHHHTTS-HHHHHHHHHHHHHHS-SS-HHHHHHHGGGTT-B-HHHHHTSHHHHHHHHHHHHHHSS-HHHHHHHHHHHHHHHHHHHHHB-HHHHHHHHHHHHHTT--TT-GGGHHHHHHHH-------

pLDDT: mean 88.78, std 11.88, range [37.84, 98.0]

Foldseek 3Di:
DDPPPDVVNLVVLLVVLVVDALQRVQVVVVHDSLCVLPDPDDDQSRLQSNLQRCLVHNDLVSLVSNLVVLLVVLPHDLNSNLSSLVPDDLVVLLVCLLSLQASAALQSPSSLSSCVVVWQRAALVSVVNHNVVVLLLCLLLQLQDPDPVSVVVSVVSLLRRQLSVLRRHHLVNLVVVLVVSVVSRDDSPDPSSVSSVVRVPDDPPPDD